Protein AF-A0A7X2MSR9-F1 (afdb_monomer)

pLDDT: mean 92.44, std 5.85, range [48.25, 98.31]

Organism: Enterobacter agglomerans (NCBI:txid549)

Structure (mmCIF, N/CA/C/O backbone):
data_AF-A0A7X2MSR9-F1
#
_entry.id   AF-A0A7X2MSR9-F1
#
loop_
_atom_site.group_PDB
_atom_site.id
_atom_site.type_symbol
_atom_site.label_atom_id
_atom_site.label_alt_id
_atom_site.label_comp_id
_atom_site.label_asym_id
_atom_site.label_entity_id
_atom_site.label_seq_id
_atom_site.pdbx_PDB_ins_code
_atom_site.Cartn_x
_atom_site.Cartn_y
_atom_site.Cartn_z
_atom_site.occupancy
_atom_site.B_iso_or_equiv
_atom_site.auth_seq_id
_atom_site.auth_comp_id
_atom_site.auth_asym_id
_atom_site.auth_atom_id
_atom_site.pdbx_PDB_model_num
ATOM 1 N N . ASP A 1 1 ? 44.010 -5.739 -45.382 1.00 76.94 1 ASP A N 1
ATOM 2 C CA . ASP A 1 1 ? 43.725 -6.923 -44.540 1.00 76.94 1 ASP A CA 1
ATOM 3 C C . ASP A 1 1 ? 43.043 -6.592 -43.218 1.00 76.94 1 ASP A C 1
ATOM 5 O O . ASP A 1 1 ? 41.931 -7.060 -43.035 1.00 76.94 1 ASP A O 1
ATOM 9 N N . TYR A 1 2 ? 43.615 -5.763 -42.331 1.00 89.12 2 TYR A N 1
ATOM 10 C CA . TYR A 1 2 ? 42.994 -5.470 -41.020 1.00 89.12 2 TYR A CA 1
ATOM 11 C C . TYR A 1 2 ? 41.567 -4.896 -41.109 1.00 89.12 2 TYR A C 1
ATOM 13 O O . TYR A 1 2 ? 40.665 -5.429 -40.468 1.00 89.12 2 TYR A O 1
ATOM 21 N N . TYR A 1 3 ? 41.358 -3.867 -41.939 1.00 87.88 3 TYR A N 1
ATOM 22 C CA . TYR A 1 3 ? 40.054 -3.208 -42.101 1.00 87.88 3 TYR A CA 1
ATOM 23 C C . TYR A 1 3 ? 38.955 -4.195 -42.527 1.00 87.88 3 TYR A C 1
ATOM 25 O O . TYR A 1 3 ? 37.912 -4.281 -41.894 1.00 87.88 3 TYR A O 1
ATOM 33 N N . MET A 1 4 ? 39.244 -5.043 -43.522 1.00 88.75 4 MET A N 1
ATOM 34 C CA . MET A 1 4 ? 38.318 -6.065 -44.030 1.00 88.75 4 MET A CA 1
ATOM 35 C C . MET A 1 4 ? 37.911 -7.102 -42.966 1.00 88.75 4 MET A C 1
ATOM 37 O O . MET A 1 4 ? 36.848 -7.709 -43.068 1.00 88.75 4 MET A O 1
ATOM 41 N N . ALA A 1 5 ? 38.772 -7.335 -41.974 1.00 91.44 5 ALA A N 1
ATOM 42 C CA . ALA A 1 5 ? 38.539 -8.315 -40.922 1.00 91.44 5 ALA A CA 1
ATOM 43 C C . ALA A 1 5 ? 37.828 -7.734 -39.689 1.00 91.44 5 ALA A C 1
ATOM 45 O O . ALA A 1 5 ? 37.149 -8.487 -38.998 1.00 91.44 5 ALA A O 1
ATOM 46 N N . ASN A 1 6 ? 37.988 -6.436 -39.402 1.00 93.31 6 ASN A N 1
ATOM 47 C CA . ASN A 1 6 ? 37.583 -5.860 -38.111 1.00 93.31 6 ASN A CA 1
ATOM 48 C C . ASN A 1 6 ? 36.699 -4.612 -38.211 1.00 93.31 6 ASN A C 1
ATOM 50 O O . ASN A 1 6 ? 35.904 -4.376 -37.307 1.00 93.31 6 ASN A O 1
ATOM 54 N N . ASP A 1 7 ? 36.823 -3.831 -39.283 1.00 92.12 7 ASP A N 1
ATOM 55 C CA . ASP A 1 7 ? 36.290 -2.463 -39.348 1.00 92.12 7 ASP A CA 1
ATOM 56 C C . ASP A 1 7 ? 35.248 -2.276 -40.465 1.00 92.12 7 ASP A C 1
ATOM 58 O O . ASP A 1 7 ? 34.828 -1.153 -40.740 1.00 92.12 7 ASP A O 1
ATOM 62 N N . ILE A 1 8 ? 34.821 -3.369 -41.105 1.00 93.69 8 ILE A N 1
ATOM 63 C CA . ILE A 1 8 ? 33.716 -3.350 -42.067 1.00 93.69 8 ILE A CA 1
ATOM 64 C C . ILE A 1 8 ? 32.414 -3.029 -41.334 1.00 93.69 8 ILE A C 1
ATOM 66 O O . ILE A 1 8 ? 31.984 -3.781 -40.457 1.00 93.69 8 ILE A O 1
ATOM 70 N N . SER A 1 9 ? 31.761 -1.937 -41.724 1.00 92.06 9 SER A N 1
ATOM 71 C CA . SER A 1 9 ? 30.517 -1.471 -41.100 1.00 92.06 9 SER A CA 1
ATOM 72 C C . SER A 1 9 ? 29.255 -2.103 -41.688 1.00 92.06 9 SER A C 1
ATOM 74 O O . SER A 1 9 ? 28.214 -2.127 -41.030 1.00 92.06 9 SER A O 1
ATOM 76 N N . SER A 1 10 ? 29.320 -2.601 -42.926 1.00 94.38 10 SER A N 1
ATOM 77 C CA . SER A 1 10 ? 28.185 -3.193 -43.644 1.00 94.38 10 SER A CA 1
ATOM 78 C C . SER A 1 10 ? 28.629 -4.051 -44.835 1.00 94.38 10 SER A C 1
ATOM 80 O O . SER A 1 10 ? 29.778 -3.992 -45.275 1.00 94.38 10 SER A O 1
ATOM 82 N N . ASP A 1 11 ? 27.704 -4.824 -45.410 1.00 95.06 11 ASP A N 1
ATOM 83 C CA . ASP A 1 11 ? 27.962 -5.565 -46.653 1.00 95.06 11 ASP A CA 1
ATOM 84 C C . ASP A 1 11 ? 28.271 -4.631 -47.839 1.00 95.06 11 ASP A C 1
ATOM 86 O O . ASP A 1 11 ? 29.075 -4.981 -48.707 1.00 95.06 11 ASP A O 1
ATOM 90 N N . GLU A 1 12 ? 27.683 -3.428 -47.864 1.00 94.19 12 GLU A N 1
ATOM 91 C CA . GLU A 1 12 ? 27.979 -2.406 -48.876 1.00 94.19 12 GLU A CA 1
ATOM 92 C C . GLU A 1 12 ? 29.403 -1.857 -48.700 1.00 94.19 12 GLU A C 1
ATOM 94 O O . GLU A 1 12 ? 30.171 -1.838 -49.659 1.00 94.19 12 GLU A O 1
ATOM 99 N N . ASP A 1 13 ? 29.812 -1.534 -47.471 1.00 95.56 13 ASP A N 1
ATOM 100 C CA . ASP A 1 13 ? 31.181 -1.111 -47.139 1.00 95.56 13 ASP A CA 1
ATOM 101 C C . ASP A 1 13 ? 32.225 -2.179 -47.520 1.00 95.56 13 ASP A C 1
ATOM 103 O O . ASP A 1 13 ? 33.278 -1.886 -48.097 1.00 95.56 13 ASP A O 1
ATOM 107 N N . LYS A 1 14 ? 31.897 -3.458 -47.304 1.00 94.69 14 LYS A N 1
ATOM 108 C CA . LYS A 1 14 ? 32.716 -4.589 -47.755 1.00 94.69 14 LYS A CA 1
ATOM 109 C C . LYS A 1 14 ? 32.875 -4.617 -49.272 1.00 94.69 14 LYS A C 1
ATOM 111 O O . LYS A 1 14 ? 33.992 -4.777 -49.767 1.00 94.69 14 LYS A O 1
ATOM 116 N N . ALA A 1 15 ? 31.774 -4.476 -50.011 1.00 94.56 15 ALA A N 1
ATOM 117 C CA . ALA A 1 15 ? 31.793 -4.464 -51.470 1.00 94.56 15 ALA A CA 1
ATOM 118 C C . ALA A 1 15 ? 32.622 -3.287 -52.008 1.00 94.56 15 ALA A C 1
ATOM 120 O O . ALA A 1 15 ? 33.472 -3.485 -52.878 1.00 94.56 15 ALA A O 1
ATOM 121 N N . MET A 1 16 ? 32.449 -2.100 -51.420 1.00 93.81 16 MET A N 1
ATOM 122 C CA . MET A 1 16 ? 33.222 -0.902 -51.750 1.00 93.81 16 MET A CA 1
ATOM 123 C C . MET A 1 16 ? 34.712 -1.075 -51.454 1.00 93.81 16 MET A C 1
ATOM 125 O O . MET A 1 16 ? 35.543 -0.718 -52.283 1.00 93.81 16 MET A O 1
ATOM 129 N N . THR A 1 17 ? 35.070 -1.714 -50.339 1.00 93.56 17 THR A N 1
ATOM 130 C CA . THR A 1 17 ? 36.473 -2.014 -50.007 1.00 93.56 17 THR A CA 1
ATOM 131 C C . THR A 1 17 ? 37.107 -2.967 -51.025 1.00 93.56 17 THR A C 1
ATOM 133 O O . THR A 1 17 ? 38.261 -2.793 -51.422 1.00 93.56 17 THR A O 1
ATOM 136 N N . VAL A 1 18 ? 36.363 -3.982 -51.478 1.00 93.75 18 VAL A N 1
ATOM 137 C CA . VAL A 1 18 ? 36.832 -4.898 -52.531 1.00 93.75 18 VAL A CA 1
ATOM 138 C C . VAL A 1 18 ? 37.025 -4.155 -53.856 1.00 93.75 18 VAL A C 1
ATOM 140 O O . VAL A 1 18 ? 38.008 -4.403 -54.557 1.00 93.75 18 VAL A O 1
ATOM 143 N N . GLU A 1 19 ? 36.120 -3.242 -54.211 1.00 91.44 19 GLU A N 1
ATOM 144 C CA . GLU A 1 19 ? 36.253 -2.410 -55.411 1.00 91.44 19 GLU A CA 1
ATOM 145 C C . GLU A 1 19 ? 37.420 -1.417 -55.302 1.00 91.44 19 GLU A C 1
ATOM 147 O O . GLU A 1 19 ? 38.201 -1.286 -56.245 1.00 91.44 19 GLU A O 1
ATOM 152 N N . ALA A 1 20 ? 37.639 -0.827 -54.127 1.00 90.81 20 ALA A N 1
ATOM 153 C CA . ALA A 1 20 ? 38.779 0.037 -53.849 1.00 90.81 20 ALA A CA 1
ATOM 154 C C . ALA A 1 20 ? 40.117 -0.692 -54.054 1.00 90.81 20 ALA A C 1
ATOM 156 O O . ALA A 1 20 ? 41.033 -0.126 -54.650 1.00 90.81 20 ALA A O 1
ATOM 157 N N . TYR A 1 21 ? 40.228 -1.966 -53.650 1.00 90.94 21 TYR A N 1
ATOM 158 C CA . TYR A 1 21 ? 41.423 -2.768 -53.937 1.00 90.94 21 TYR A CA 1
ATOM 159 C C . TYR A 1 21 ? 41.657 -2.974 -55.438 1.00 90.94 21 TYR A C 1
ATOM 161 O O . TYR A 1 21 ? 42.803 -2.904 -55.883 1.00 90.94 21 TYR A O 1
ATOM 169 N N . LYS A 1 22 ? 40.597 -3.169 -56.234 1.00 90.19 22 LYS A N 1
ATOM 170 C CA . LYS A 1 22 ? 40.712 -3.278 -57.700 1.00 90.19 22 LYS A CA 1
ATOM 171 C C . LYS A 1 22 ? 41.148 -1.956 -58.332 1.00 90.19 22 LYS A C 1
ATOM 173 O O . LYS A 1 22 ? 42.025 -1.952 -59.192 1.00 90.19 22 LYS A O 1
ATOM 178 N N . ASN A 1 23 ? 40.567 -0.840 -57.892 1.00 88.19 23 ASN A N 1
ATOM 179 C CA . ASN A 1 23 ? 40.934 0.491 -58.375 1.00 88.19 23 ASN A CA 1
ATOM 180 C C . ASN A 1 23 ? 42.397 0.825 -58.030 1.00 88.19 23 ASN A C 1
ATOM 182 O O . ASN A 1 23 ? 43.127 1.347 -58.872 1.00 88.19 23 ASN A O 1
ATOM 186 N N . LEU A 1 24 ? 42.848 0.476 -56.819 1.00 90.25 24 LEU A N 1
ATOM 187 C CA . LEU A 1 24 ? 44.231 0.671 -56.383 1.00 90.25 24 LEU A CA 1
ATOM 188 C C . LEU A 1 24 ? 45.218 -0.143 -57.229 1.00 90.25 24 LEU A C 1
ATOM 190 O O . LEU A 1 24 ? 46.271 0.376 -57.602 1.00 90.25 24 LEU A O 1
ATOM 194 N N . ASP A 1 25 ? 44.881 -1.395 -57.549 1.00 90.62 25 ASP A N 1
ATOM 195 C CA . ASP A 1 25 ? 45.700 -2.236 -58.425 1.00 90.62 25 ASP A CA 1
ATOM 196 C C . ASP A 1 25 ? 45.783 -1.644 -59.840 1.00 90.62 25 ASP A C 1
ATOM 198 O O . ASP A 1 25 ? 46.879 -1.474 -60.369 1.00 90.62 25 ASP A O 1
ATOM 202 N N . ALA A 1 26 ? 44.659 -1.180 -60.400 1.00 87.50 26 ALA A N 1
ATOM 203 C CA . ALA A 1 26 ? 44.629 -0.512 -61.702 1.00 87.50 26 ALA A CA 1
ATOM 204 C C . ALA A 1 26 ? 45.520 0.746 -61.748 1.00 87.50 26 ALA A C 1
ATOM 206 O O . ALA A 1 26 ? 46.288 0.934 -62.696 1.00 87.50 26 ALA A O 1
ATOM 207 N N . VAL A 1 27 ? 45.480 1.585 -60.704 1.00 89.31 27 VAL A N 1
ATOM 208 C CA . VAL A 1 27 ? 46.382 2.743 -60.576 1.00 89.31 27 VAL A CA 1
ATOM 209 C C . VAL A 1 27 ? 47.834 2.277 -60.473 1.00 89.31 27 VAL A C 1
ATOM 211 O O . VAL A 1 27 ? 48.690 2.781 -61.199 1.00 89.31 27 VAL A O 1
ATOM 214 N N . ARG A 1 28 ? 48.126 1.293 -59.614 1.00 90.19 28 ARG A N 1
ATOM 215 C CA . ARG A 1 28 ? 49.480 0.761 -59.404 1.00 90.19 28 ARG A CA 1
ATOM 216 C C . ARG A 1 28 ? 50.084 0.187 -60.686 1.00 90.19 28 ARG A C 1
ATOM 218 O O . ARG A 1 28 ? 51.274 0.385 -60.920 1.00 90.19 28 ARG A O 1
ATOM 225 N N . SER A 1 29 ? 49.291 -0.497 -61.505 1.00 88.81 29 SER A N 1
ATOM 226 C CA . SER A 1 29 ? 49.733 -1.079 -62.775 1.00 88.81 29 SER A CA 1
ATOM 227 C C . SER A 1 29 ? 49.953 -0.028 -63.865 1.00 88.81 29 SER A C 1
ATOM 229 O O . SER A 1 29 ? 50.894 -0.157 -64.646 1.00 88.81 29 SER A O 1
ATOM 231 N N . ALA A 1 30 ? 49.130 1.025 -63.919 1.00 86.69 30 ALA A N 1
ATOM 232 C CA . ALA A 1 30 ? 49.217 2.061 -64.955 1.00 86.69 30 ALA A CA 1
ATOM 233 C C . ALA A 1 30 ? 50.241 3.172 -64.638 1.00 86.69 30 ALA A C 1
ATOM 235 O O . ALA A 1 30 ? 50.780 3.813 -65.546 1.00 86.69 30 ALA A O 1
ATOM 236 N N . LEU A 1 31 ? 50.542 3.395 -63.355 1.00 89.25 31 LEU A N 1
ATOM 237 C CA . LEU A 1 31 ? 51.398 4.488 -62.893 1.00 89.25 31 LEU A CA 1
ATOM 238 C C . LEU A 1 31 ? 52.845 4.436 -63.433 1.00 89.25 31 LEU A C 1
ATOM 240 O O . LEU A 1 31 ? 53.336 5.486 -63.849 1.00 89.25 31 LEU A O 1
ATOM 244 N N . PRO A 1 32 ? 53.549 3.284 -63.499 1.00 92.69 32 PRO A N 1
ATOM 245 C CA . PRO A 1 32 ? 54.915 3.236 -64.024 1.00 92.69 32 PRO A CA 1
ATOM 246 C C . PRO A 1 32 ? 55.022 3.677 -65.489 1.00 92.69 32 PRO A C 1
ATOM 248 O O . PRO A 1 32 ? 55.935 4.428 -65.831 1.00 92.69 32 PRO A O 1
ATOM 251 N N . ALA A 1 33 ? 54.077 3.253 -66.337 1.00 88.62 33 ALA A N 1
ATOM 252 C CA . ALA A 1 33 ? 54.041 3.623 -67.753 1.00 88.62 33 ALA A CA 1
ATOM 253 C C . ALA A 1 33 ? 53.785 5.126 -67.931 1.00 88.62 33 ALA A C 1
ATOM 255 O O . ALA A 1 33 ? 54.478 5.789 -68.702 1.00 88.62 33 ALA A O 1
ATOM 256 N N . PHE A 1 34 ? 52.854 5.679 -67.148 1.00 91.12 34 PHE A N 1
ATOM 257 C CA . PHE A 1 34 ? 52.603 7.116 -67.117 1.00 91.12 34 PHE A CA 1
ATOM 258 C C . PHE A 1 34 ? 53.839 7.915 -66.673 1.00 91.12 34 PHE A C 1
ATOM 260 O O . PHE A 1 34 ? 54.224 8.873 -67.341 1.00 91.12 34 PHE A O 1
ATOM 267 N N . LEU A 1 35 ? 54.501 7.510 -65.583 1.00 92.19 35 LEU A N 1
ATOM 268 C CA . LEU A 1 35 ? 55.695 8.194 -65.074 1.00 92.19 35 LEU A CA 1
ATOM 269 C C . LEU A 1 35 ? 56.868 8.129 -66.061 1.00 92.19 35 LEU A C 1
ATOM 271 O O . LEU A 1 35 ? 57.605 9.106 -66.190 1.00 92.19 35 LEU A O 1
ATOM 275 N N . ALA A 1 36 ? 57.047 7.004 -66.757 1.00 92.81 36 ALA A N 1
ATOM 276 C CA . ALA A 1 36 ? 58.075 6.858 -67.783 1.00 92.81 36 ALA A CA 1
ATOM 277 C C . ALA A 1 36 ? 57.825 7.801 -68.972 1.00 92.81 36 ALA A C 1
ATOM 279 O O . ALA A 1 36 ? 58.725 8.552 -69.346 1.00 92.81 36 ALA A O 1
ATOM 280 N N . ALA A 1 37 ? 56.597 7.825 -69.502 1.00 91.12 37 ALA A N 1
ATOM 281 C CA . ALA A 1 37 ? 56.215 8.720 -70.595 1.00 91.12 37 ALA A CA 1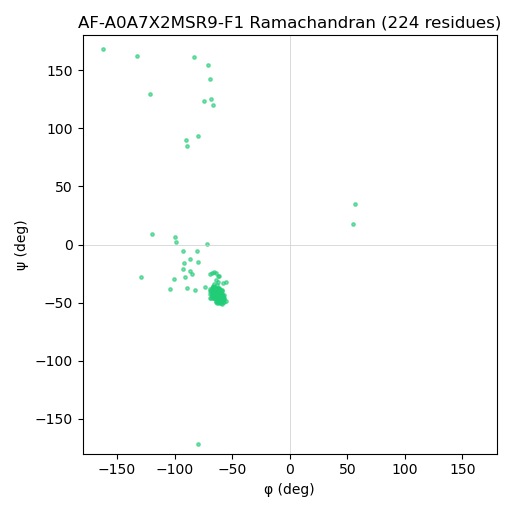
ATOM 282 C C . ALA A 1 37 ? 56.295 10.203 -70.183 1.00 91.12 37 ALA A C 1
ATOM 284 O O . ALA A 1 37 ? 56.769 11.042 -70.944 1.00 91.12 37 ALA A O 1
ATOM 285 N N . SER A 1 38 ? 55.926 10.523 -68.937 1.00 91.94 38 SER A N 1
ATOM 286 C CA . SER A 1 38 ? 56.011 11.881 -68.386 1.00 91.94 38 SER A CA 1
ATOM 287 C C . SER A 1 38 ? 57.457 12.371 -68.281 1.00 91.94 38 SER A C 1
ATOM 289 O O . SER A 1 38 ? 57.777 13.478 -68.719 1.00 91.94 38 SER A O 1
ATOM 291 N N . ARG A 1 39 ? 58.367 11.526 -67.776 1.00 94.38 39 ARG A N 1
ATOM 292 C CA . ARG A 1 39 ? 59.804 11.841 -67.711 1.00 94.38 39 ARG A CA 1
ATOM 293 C C . ARG A 1 39 ? 60.438 12.003 -69.091 1.00 94.38 39 ARG A C 1
ATOM 295 O O . ARG A 1 39 ? 61.374 12.782 -69.218 1.00 94.38 39 ARG A O 1
ATOM 302 N N . ALA A 1 40 ? 59.930 11.289 -70.094 1.00 94.25 40 ALA A N 1
ATOM 303 C CA . ALA A 1 40 ? 60.362 11.405 -71.486 1.00 94.25 40 ALA A CA 1
ATOM 304 C C . ALA A 1 40 ? 59.737 12.601 -72.233 1.00 94.25 40 ALA A C 1
ATOM 306 O O . ALA A 1 40 ? 60.117 12.850 -73.373 1.00 94.25 40 ALA A O 1
ATOM 307 N N . HIS A 1 41 ? 58.805 13.330 -71.603 1.00 91.31 41 HIS A N 1
ATOM 308 C CA . HIS A 1 41 ? 58.028 14.420 -72.214 1.00 91.31 41 HIS A CA 1
ATOM 309 C C . HIS A 1 41 ? 57.250 13.964 -73.464 1.00 91.31 41 HIS A C 1
ATOM 311 O O . HIS A 1 41 ? 57.105 14.707 -74.433 1.00 91.31 41 HIS A O 1
ATOM 317 N N . ASP A 1 42 ? 56.760 12.719 -73.445 1.00 92.56 42 ASP A N 1
ATOM 318 C CA . ASP A 1 42 ? 55.978 12.136 -74.536 1.00 92.56 42 ASP A CA 1
ATOM 319 C C . ASP A 1 42 ? 54.480 12.410 -74.341 1.00 92.56 42 ASP A C 1
ATOM 321 O O . ASP A 1 42 ? 53.725 11.600 -73.791 1.00 92.56 42 ASP A O 1
ATOM 325 N N . ASP A 1 43 ? 54.048 13.587 -74.792 1.00 88.06 43 ASP A N 1
ATOM 326 C CA . ASP A 1 43 ? 52.664 14.052 -74.663 1.00 88.06 43 ASP A CA 1
ATOM 327 C C . ASP A 1 43 ? 51.654 13.196 -75.441 1.00 88.06 43 ASP A C 1
ATOM 329 O O . ASP A 1 43 ? 50.484 13.109 -75.057 1.00 88.06 43 ASP A O 1
ATOM 333 N N . ALA A 1 44 ? 52.102 12.498 -76.491 1.00 87.88 44 ALA A N 1
ATOM 334 C CA . ALA A 1 44 ? 51.253 11.595 -77.262 1.00 87.88 44 ALA A CA 1
ATOM 335 C C . ALA A 1 44 ? 50.831 10.362 -76.446 1.00 87.88 44 ALA A C 1
ATOM 337 O O . ALA A 1 44 ? 49.784 9.775 -76.721 1.00 87.88 44 ALA A O 1
ATOM 338 N N . VAL A 1 45 ? 51.611 9.990 -75.425 1.00 86.06 45 VAL A N 1
ATOM 339 C CA . VAL A 1 45 ? 51.346 8.844 -74.541 1.00 86.06 45 VAL A CA 1
ATOM 340 C C . VAL A 1 45 ? 50.822 9.286 -73.171 1.00 86.06 45 VAL A C 1
ATOM 342 O O . VAL A 1 45 ? 49.921 8.649 -72.621 1.00 86.06 45 VAL A O 1
ATOM 345 N N . THR A 1 46 ? 51.325 10.388 -72.607 1.00 87.69 46 THR A N 1
ATOM 346 C CA . THR A 1 46 ? 50.906 10.860 -71.273 1.00 87.69 46 THR A CA 1
ATOM 347 C C . THR A 1 46 ? 49.472 11.383 -71.257 1.00 87.69 46 THR A C 1
ATOM 349 O O . THR A 1 46 ? 48.731 11.097 -70.311 1.00 87.69 46 THR A O 1
ATOM 352 N N . LEU A 1 47 ? 49.052 12.112 -72.298 1.00 86.75 47 LEU A N 1
ATOM 353 C CA . LEU A 1 47 ? 47.739 12.749 -72.341 1.00 86.75 47 LEU A CA 1
ATOM 354 C C . LEU A 1 47 ? 46.600 11.714 -72.427 1.00 86.75 47 LEU A C 1
ATOM 356 O O . LEU A 1 47 ? 45.675 11.799 -71.611 1.00 86.75 47 LEU A O 1
ATOM 360 N N . PRO A 1 48 ? 46.674 10.668 -73.279 1.00 89.19 48 PRO A N 1
ATOM 361 C CA . PRO A 1 48 ? 45.7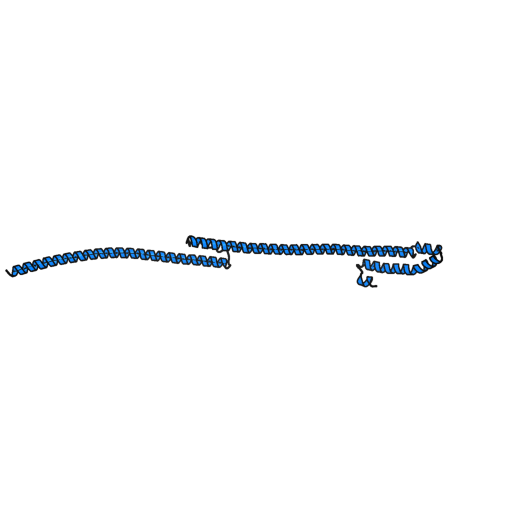06 9.574 -73.243 1.00 89.19 48 PRO A CA 1
ATOM 362 C C . PRO A 1 48 ? 45.710 8.813 -71.915 1.00 89.19 48 PRO A C 1
ATOM 364 O O . PRO A 1 48 ? 44.641 8.461 -71.422 1.00 89.19 48 PRO A O 1
ATOM 367 N N . LEU A 1 49 ? 46.867 8.595 -71.281 1.00 87.94 49 LEU A N 1
ATOM 368 C CA . LEU A 1 49 ? 46.925 7.933 -69.970 1.00 87.94 49 LEU A CA 1
ATOM 369 C C . LEU A 1 49 ? 46.262 8.758 -68.849 1.00 87.94 49 LEU A C 1
ATOM 371 O O . LEU A 1 49 ? 45.816 8.183 -67.859 1.00 87.94 49 LEU A O 1
ATOM 375 N N . LEU A 1 50 ? 46.138 10.079 -68.985 1.00 87.25 50 LEU A N 1
ATOM 376 C CA . LEU A 1 50 ? 45.409 10.926 -68.028 1.00 87.25 50 LEU A CA 1
ATOM 377 C C . LEU A 1 50 ? 43.915 11.076 -68.350 1.00 87.25 50 LEU A C 1
ATOM 379 O O . LEU A 1 50 ? 43.083 11.156 -67.436 1.00 87.25 50 LEU A O 1
ATOM 383 N N . GLN A 1 51 ? 43.579 11.164 -69.637 1.00 87.06 51 GLN A N 1
ATOM 384 C CA . GLN A 1 51 ? 42.244 11.559 -70.095 1.00 87.06 51 GLN A CA 1
ATOM 385 C C . GLN A 1 51 ? 41.361 10.384 -70.519 1.00 87.06 51 GLN A C 1
ATOM 387 O O . GLN A 1 51 ? 40.145 10.479 -70.381 1.00 87.06 51 GLN A O 1
ATOM 392 N N . SER A 1 52 ? 41.941 9.287 -71.012 1.00 85.69 52 SER A N 1
ATOM 393 C CA . SER A 1 52 ? 41.161 8.131 -71.465 1.00 85.69 52 SER A CA 1
ATOM 394 C C . SER A 1 52 ? 40.515 7.379 -70.301 1.00 85.69 52 SER A C 1
ATOM 396 O O . SER A 1 52 ? 41.024 7.379 -69.179 1.00 85.69 52 SER A O 1
ATOM 398 N N . GLU A 1 53 ? 39.410 6.690 -70.591 1.00 81.12 53 GLU A N 1
ATOM 399 C CA . GLU A 1 53 ? 38.659 5.891 -69.611 1.00 81.12 53 GLU A CA 1
ATOM 400 C C . GLU A 1 53 ? 39.476 4.736 -69.017 1.00 81.12 53 GLU A C 1
ATOM 402 O O . GLU A 1 53 ? 39.252 4.348 -67.875 1.00 81.12 53 GLU A O 1
ATOM 407 N N . ASN A 1 54 ? 40.466 4.236 -69.761 1.00 80.19 54 ASN A N 1
ATOM 408 C CA . ASN A 1 54 ? 41.360 3.158 -69.328 1.00 80.19 54 ASN A CA 1
ATOM 409 C C . ASN A 1 54 ? 42.717 3.677 -68.818 1.00 80.19 54 ASN A C 1
ATOM 411 O O . ASN A 1 54 ? 43.637 2.896 -68.579 1.00 80.19 54 ASN A O 1
ATOM 415 N N . GLY A 1 55 ? 42.868 4.997 -68.696 1.00 84.38 55 GLY A N 1
ATOM 416 C CA . GLY A 1 55 ? 44.090 5.643 -68.244 1.00 84.38 55 GLY A CA 1
ATOM 417 C C . GLY A 1 55 ? 44.220 5.700 -66.719 1.00 84.38 55 GLY A C 1
ATOM 418 O O . GLY A 1 55 ? 43.236 5.628 -65.979 1.00 84.38 55 GLY A O 1
ATOM 419 N N . VAL A 1 56 ? 45.448 5.922 -66.237 1.00 88.19 56 VAL A N 1
ATOM 420 C CA . VAL A 1 56 ? 45.746 6.130 -64.809 1.00 88.19 56 VAL A CA 1
ATOM 421 C C . VAL A 1 56 ? 44.929 7.280 -64.205 1.00 88.19 56 VAL A C 1
ATOM 423 O O . VAL A 1 56 ? 44.535 7.208 -63.044 1.00 88.19 56 VAL A O 1
ATOM 426 N N . GLY A 1 57 ? 44.613 8.319 -64.989 1.00 87.56 57 GLY A N 1
ATOM 427 C CA . GLY A 1 57 ? 43.810 9.449 -64.517 1.00 87.56 57 GLY A CA 1
ATOM 428 C C . GLY A 1 57 ? 42.344 9.092 -64.250 1.00 87.56 57 GLY A C 1
ATOM 429 O O . GLY A 1 57 ? 41.772 9.568 -63.270 1.00 87.56 57 GLY A O 1
ATOM 430 N N . ALA A 1 58 ? 41.734 8.236 -65.076 1.00 88.25 58 ALA A N 1
ATOM 431 C CA . ALA A 1 58 ? 40.373 7.750 -64.842 1.00 88.25 58 ALA A CA 1
ATOM 432 C C . ALA A 1 58 ? 40.314 6.810 -63.631 1.00 88.25 58 ALA A C 1
ATOM 434 O O . ALA A 1 58 ? 39.439 6.972 -62.780 1.00 88.25 58 ALA A O 1
ATOM 435 N N . ALA A 1 59 ? 41.290 5.905 -63.500 1.00 88.12 59 ALA A N 1
ATOM 436 C CA . ALA A 1 59 ? 41.410 5.025 -62.339 1.00 88.12 59 ALA A CA 1
ATOM 437 C C . ALA A 1 59 ? 41.590 5.815 -61.027 1.00 88.12 59 ALA A C 1
ATOM 439 O O . ALA A 1 59 ? 40.940 5.504 -60.032 1.00 88.12 59 ALA A O 1
ATOM 440 N N . ALA A 1 60 ? 42.402 6.881 -61.037 1.00 89.00 60 ALA A N 1
ATOM 441 C CA . ALA A 1 60 ? 42.601 7.749 -59.876 1.00 89.00 60 ALA A CA 1
ATOM 442 C C . ALA A 1 60 ? 41.325 8.515 -59.478 1.00 89.00 60 ALA A C 1
ATOM 444 O O . ALA A 1 60 ? 40.963 8.511 -58.304 1.00 89.00 60 ALA A O 1
ATOM 445 N N . ARG A 1 61 ? 40.604 9.112 -60.442 1.00 90.62 61 ARG A N 1
ATOM 446 C CA . ARG A 1 61 ? 39.326 9.806 -60.173 1.00 90.62 61 ARG A CA 1
ATOM 447 C C . ARG A 1 61 ? 38.251 8.856 -59.653 1.00 90.62 61 ARG A C 1
ATOM 449 O O . ARG A 1 61 ? 37.510 9.214 -58.743 1.00 90.62 61 ARG A O 1
ATOM 456 N N . LYS A 1 62 ? 38.168 7.646 -60.219 1.00 90.31 62 LYS A N 1
ATOM 457 C CA . LYS A 1 62 ? 37.241 6.616 -59.741 1.00 90.31 62 LYS A CA 1
ATOM 458 C C . LYS A 1 62 ? 37.580 6.199 -58.309 1.00 90.31 62 LYS A C 1
ATOM 460 O O . LYS A 1 62 ? 36.692 6.159 -57.468 1.00 90.31 62 LYS A O 1
ATOM 465 N N . MET A 1 63 ? 38.860 5.959 -58.017 1.00 90.06 63 MET A N 1
ATOM 466 C CA . MET A 1 63 ? 39.321 5.632 -56.667 1.00 90.06 63 MET A CA 1
ATOM 467 C C . MET A 1 63 ? 38.962 6.731 -55.658 1.00 90.06 63 MET A C 1
ATOM 469 O O . MET A 1 63 ? 38.465 6.413 -54.585 1.00 90.06 63 MET A O 1
ATOM 473 N N . GLU A 1 64 ? 39.181 8.004 -56.000 1.00 91.00 64 GLU A N 1
ATOM 474 C CA . GLU A 1 64 ? 38.809 9.144 -55.152 1.00 91.00 64 GLU A CA 1
ATOM 475 C C . GLU A 1 64 ? 37.298 9.174 -54.880 1.00 91.00 64 GLU A C 1
ATOM 477 O O . GLU A 1 64 ? 36.886 9.212 -53.721 1.00 91.00 64 GLU A O 1
ATOM 482 N N . ALA A 1 65 ? 36.477 9.076 -55.929 1.00 93.50 65 ALA A N 1
ATOM 483 C CA . ALA A 1 65 ? 35.021 9.090 -55.807 1.00 93.50 65 ALA A CA 1
ATOM 484 C C . ALA A 1 65 ? 34.489 7.924 -54.955 1.00 93.50 65 ALA A C 1
ATOM 486 O O . ALA A 1 65 ? 33.656 8.138 -54.069 1.00 93.50 65 ALA A O 1
ATOM 487 N N . ASP A 1 66 ? 34.991 6.708 -55.186 1.00 93.38 66 ASP A N 1
ATOM 488 C CA . ASP A 1 66 ? 34.585 5.514 -54.440 1.00 93.38 66 ASP A CA 1
ATOM 489 C C . ASP A 1 66 ? 35.011 5.614 -52.967 1.00 93.38 66 ASP A C 1
ATOM 491 O O . ASP A 1 66 ? 34.227 5.286 -52.077 1.00 93.38 66 ASP A O 1
ATOM 495 N N . PHE A 1 67 ? 36.206 6.145 -52.684 1.00 91.88 67 PHE A N 1
ATOM 496 C CA . PHE A 1 67 ? 36.692 6.329 -51.314 1.00 91.88 67 PHE A CA 1
ATOM 497 C C . PHE A 1 67 ? 35.885 7.393 -50.556 1.00 91.88 67 PHE A C 1
ATOM 499 O O . PHE A 1 67 ? 35.490 7.171 -49.412 1.00 91.88 67 PHE A O 1
ATOM 506 N N . THR A 1 68 ? 35.571 8.529 -51.191 1.00 95.31 68 THR A N 1
ATOM 507 C CA . THR A 1 68 ? 34.693 9.553 -50.603 1.00 95.31 68 THR A CA 1
ATOM 508 C C . THR A 1 68 ? 33.305 8.991 -50.317 1.00 95.31 68 THR A C 1
ATOM 510 O O . THR A 1 68 ? 32.763 9.214 -49.233 1.00 95.31 68 THR A O 1
ATOM 513 N N . ARG A 1 69 ? 32.741 8.219 -51.253 1.00 95.75 69 ARG A N 1
ATOM 514 C CA . ARG A 1 69 ? 31.449 7.557 -51.056 1.00 95.75 69 ARG A CA 1
ATOM 515 C C . ARG A 1 69 ? 31.502 6.561 -49.894 1.00 95.75 69 ARG A C 1
ATOM 517 O O . ARG A 1 69 ? 30.565 6.518 -49.104 1.00 95.75 69 ARG A O 1
ATOM 524 N N . GLN A 1 70 ? 32.591 5.806 -49.757 1.00 95.06 70 GLN A N 1
ATOM 525 C CA . GLN A 1 70 ? 32.753 4.826 -48.684 1.00 95.06 70 GLN A CA 1
ATOM 526 C C . GLN A 1 70 ? 32.860 5.505 -47.313 1.00 95.06 70 GLN A C 1
ATOM 528 O O . GLN A 1 70 ? 32.226 5.067 -46.353 1.00 95.06 70 GLN A O 1
ATOM 533 N N . ILE A 1 71 ? 33.613 6.606 -47.211 1.00 94.19 71 ILE A N 1
ATOM 534 C CA . ILE A 1 71 ? 33.674 7.414 -45.985 1.00 94.19 71 ILE A CA 1
ATOM 535 C C . ILE A 1 71 ? 32.283 7.940 -45.631 1.00 94.19 71 ILE A C 1
ATOM 537 O O . ILE A 1 71 ? 31.874 7.826 -44.477 1.00 94.19 71 ILE A O 1
ATOM 541 N N . GLN A 1 72 ? 31.548 8.481 -46.608 1.00 96.31 72 GLN A N 1
ATOM 542 C CA . GLN A 1 72 ? 30.212 9.019 -46.365 1.00 96.31 72 GLN A CA 1
ATOM 543 C C . GLN A 1 72 ? 29.246 7.935 -45.876 1.00 96.31 72 GLN A C 1
ATOM 545 O O . GLN A 1 72 ? 28.561 8.151 -44.884 1.00 96.31 72 GLN A O 1
ATOM 550 N N . LEU A 1 73 ? 29.265 6.748 -46.491 1.00 95.81 73 LEU A N 1
ATOM 551 C CA . LEU A 1 73 ? 28.477 5.597 -46.041 1.00 95.81 73 LEU A CA 1
ATOM 552 C C . LEU A 1 73 ? 28.763 5.260 -44.569 1.00 95.81 73 LEU A C 1
ATOM 554 O O . LEU A 1 73 ? 27.843 5.104 -43.770 1.00 95.81 73 LEU A O 1
ATOM 558 N N . ASN A 1 74 ? 30.040 5.177 -44.193 1.00 95.38 74 ASN A N 1
ATOM 559 C CA . ASN A 1 74 ? 30.440 4.871 -42.819 1.00 95.38 74 ASN A CA 1
ATOM 560 C C . ASN A 1 74 ? 30.037 5.980 -41.826 1.00 95.38 74 ASN A C 1
ATOM 562 O O . ASN A 1 74 ? 29.637 5.680 -40.698 1.00 95.38 74 ASN A O 1
ATOM 566 N N . ILE A 1 75 ? 30.110 7.254 -42.233 1.00 95.94 75 ILE A N 1
ATOM 567 C CA . ILE A 1 75 ? 29.621 8.391 -41.438 1.00 95.94 75 ILE A CA 1
ATOM 568 C C . ILE A 1 75 ? 28.108 8.280 -41.237 1.00 95.94 75 ILE A C 1
ATOM 570 O O . ILE A 1 75 ? 27.652 8.352 -40.096 1.00 95.94 75 ILE A O 1
ATOM 574 N N . ASP A 1 76 ? 27.349 8.041 -42.306 1.00 96.44 76 ASP A N 1
ATOM 575 C CA . ASP A 1 76 ? 25.889 7.948 -42.273 1.00 96.44 76 ASP A CA 1
ATOM 576 C C . ASP A 1 76 ? 25.428 6.795 -41.367 1.00 96.44 76 ASP A C 1
ATOM 578 O O . ASP A 1 76 ? 24.551 6.982 -40.520 1.00 96.44 76 ASP A O 1
ATOM 582 N N . ILE A 1 77 ? 26.069 5.623 -41.467 1.00 96.00 77 ILE A N 1
ATOM 583 C CA . ILE A 1 77 ? 25.829 4.484 -40.563 1.00 96.00 77 ILE A CA 1
ATOM 584 C C . ILE A 1 77 ? 26.110 4.891 -39.111 1.00 96.00 77 ILE A C 1
ATOM 586 O O . ILE A 1 77 ? 25.299 4.641 -38.215 1.00 96.00 77 ILE A O 1
ATOM 590 N N . GLY A 1 78 ? 27.243 5.551 -38.859 1.00 94.94 78 GLY A N 1
ATOM 591 C CA . GLY A 1 78 ? 27.615 6.017 -37.525 1.00 94.94 78 GLY A CA 1
ATOM 592 C C . GLY A 1 78 ? 26.615 7.018 -36.938 1.00 94.94 78 GLY A C 1
ATOM 593 O O . GLY A 1 78 ? 26.277 6.939 -35.752 1.00 94.94 78 GLY A O 1
ATOM 594 N N . GLU A 1 79 ? 26.112 7.951 -37.744 1.00 96.69 79 GLU A N 1
ATOM 595 C CA . GLU A 1 79 ? 25.094 8.918 -37.334 1.00 96.69 79 GLU A CA 1
ATOM 596 C C . GLU A 1 79 ? 23.743 8.256 -37.056 1.00 96.69 79 GLU A C 1
ATOM 598 O O . GLU A 1 79 ? 23.126 8.553 -36.027 1.00 96.69 79 GLU A O 1
ATOM 603 N N . GLN A 1 80 ? 23.318 7.312 -37.900 1.00 95.69 80 GLN A N 1
ATOM 604 C CA . GLN A 1 80 ? 22.093 6.537 -37.695 1.00 95.69 80 GLN A CA 1
ATOM 605 C C . GLN A 1 80 ? 22.150 5.732 -36.395 1.00 95.69 80 GLN A C 1
ATOM 607 O O . GLN A 1 80 ? 21.254 5.861 -35.558 1.00 95.69 80 GLN A O 1
ATOM 612 N N . LEU A 1 81 ? 23.237 4.991 -36.160 1.00 95.19 81 LEU A N 1
ATOM 613 C CA . LEU A 1 81 ? 23.434 4.231 -34.923 1.00 95.19 81 LEU A CA 1
ATOM 614 C C . LEU A 1 81 ? 23.463 5.142 -33.690 1.00 95.19 81 LEU A C 1
ATOM 616 O O . LEU A 1 81 ? 22.926 4.795 -32.638 1.00 95.19 81 LEU A O 1
ATOM 620 N N . ARG A 1 82 ? 24.066 6.334 -33.785 1.00 96.19 82 ARG A N 1
ATOM 621 C CA . ARG A 1 82 ? 24.040 7.325 -32.693 1.00 96.19 82 ARG A CA 1
ATOM 622 C C . ARG A 1 82 ? 22.631 7.846 -32.430 1.00 96.19 82 ARG A C 1
ATOM 624 O O . ARG A 1 82 ? 22.260 8.010 -31.266 1.00 96.19 82 ARG A O 1
ATOM 631 N N . ALA A 1 83 ? 21.862 8.132 -33.477 1.00 96.12 83 ALA A N 1
ATOM 632 C CA . ALA A 1 83 ? 20.488 8.604 -33.356 1.00 96.12 83 ALA A CA 1
ATOM 633 C C . ALA A 1 83 ? 19.582 7.530 -32.735 1.00 96.12 83 ALA A C 1
ATOM 635 O O . ALA A 1 83 ? 18.829 7.823 -31.802 1.00 96.12 83 ALA A O 1
ATOM 636 N N . GLU A 1 84 ? 19.711 6.282 -33.186 1.00 96.00 84 GLU A N 1
ATOM 637 C CA . GLU A 1 84 ? 18.990 5.138 -32.634 1.00 96.00 84 GLU A CA 1
ATOM 638 C C . GLU A 1 84 ? 19.361 4.903 -31.167 1.00 96.00 84 GLU A C 1
ATOM 640 O O . GLU A 1 84 ? 18.476 4.866 -30.313 1.00 96.00 84 GLU A O 1
ATOM 645 N N . ASN A 1 85 ? 20.656 4.873 -30.838 1.00 96.50 85 ASN A N 1
ATOM 646 C CA . ASN A 1 85 ? 21.119 4.732 -29.457 1.00 96.50 85 ASN A CA 1
ATOM 647 C C . ASN A 1 85 ? 20.569 5.832 -28.541 1.00 96.50 85 ASN A C 1
ATOM 649 O O . ASN A 1 85 ? 20.101 5.539 -27.442 1.00 96.50 85 ASN A O 1
ATOM 653 N N . LYS A 1 86 ? 20.564 7.099 -28.981 1.00 96.50 86 LYS A N 1
ATOM 654 C CA . LYS A 1 86 ? 19.968 8.203 -28.204 1.00 96.50 86 LYS A CA 1
ATOM 655 C C . LYS A 1 86 ? 18.473 7.999 -27.976 1.00 96.50 86 LYS A C 1
ATOM 657 O O . LYS A 1 86 ? 17.988 8.240 -26.868 1.00 96.50 86 LYS A O 1
ATOM 662 N N . ARG A 1 87 ? 17.745 7.551 -29.001 1.00 96.69 87 ARG A N 1
ATOM 663 C CA . ARG A 1 87 ? 16.313 7.253 -28.902 1.00 96.69 87 ARG A CA 1
ATOM 664 C C . ARG A 1 87 ? 16.058 6.110 -27.923 1.00 96.69 87 ARG A C 1
ATOM 666 O O . ARG A 1 87 ? 15.246 6.285 -27.018 1.00 96.69 87 ARG A O 1
ATOM 673 N N . VAL A 1 88 ? 16.761 4.987 -28.060 1.00 96.62 88 VAL A N 1
ATOM 674 C CA . VAL A 1 88 ? 16.617 3.824 -27.169 1.00 96.62 88 VAL A CA 1
ATOM 675 C C . VAL A 1 88 ? 16.983 4.194 -25.735 1.00 96.62 88 VAL A C 1
ATOM 677 O O . VAL A 1 88 ? 16.237 3.867 -24.813 1.00 96.62 88 VAL A O 1
ATOM 680 N N . TYR A 1 89 ? 18.072 4.938 -25.529 1.00 96.88 89 TYR A N 1
ATOM 681 C CA . TYR A 1 89 ? 18.486 5.401 -24.205 1.00 96.88 89 TYR A CA 1
ATOM 682 C C . TYR A 1 89 ? 17.421 6.292 -23.555 1.00 96.88 89 TYR A C 1
ATOM 684 O O . TYR A 1 89 ? 17.024 6.055 -22.415 1.00 96.88 89 TYR A O 1
ATOM 692 N N . SER A 1 90 ? 16.899 7.281 -24.288 1.00 95.75 90 SER A N 1
ATOM 693 C CA . SER A 1 90 ? 15.845 8.164 -23.781 1.00 95.75 90 SER A CA 1
ATOM 694 C C . SER A 1 90 ? 14.551 7.403 -23.480 1.00 95.75 90 SER A C 1
ATOM 696 O O . SER A 1 90 ? 13.962 7.602 -22.420 1.00 95.75 90 SER A O 1
ATOM 698 N N . GLN A 1 91 ? 14.132 6.492 -24.364 1.00 95.94 91 GLN A N 1
ATOM 699 C CA . GLN A 1 91 ? 12.952 5.652 -24.147 1.00 95.94 91 GLN A CA 1
ATOM 700 C C . GLN A 1 91 ? 13.116 4.745 -22.927 1.00 95.94 91 GLN A C 1
ATOM 702 O O . GLN A 1 91 ? 12.199 4.647 -22.116 1.00 95.94 91 GLN A O 1
ATOM 707 N N . THR A 1 92 ? 14.290 4.134 -22.763 1.00 97.06 92 THR A N 1
ATOM 708 C CA . THR A 1 92 ? 14.604 3.274 -21.616 1.00 97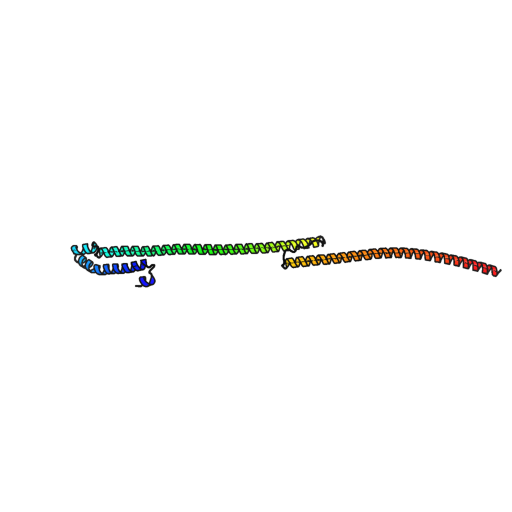.06 92 THR A CA 1
ATOM 709 C C . THR A 1 92 ? 14.567 4.071 -20.318 1.00 97.06 92 THR A C 1
ATOM 711 O O . THR A 1 92 ? 13.906 3.652 -19.370 1.00 97.06 92 THR A O 1
ATOM 714 N N . LEU A 1 93 ? 15.194 5.253 -20.282 1.00 97.06 93 LEU A N 1
ATOM 715 C CA . LEU A 1 93 ? 15.151 6.131 -19.112 1.00 97.06 93 LEU A CA 1
ATOM 716 C C . LEU A 1 93 ? 13.719 6.531 -18.751 1.00 97.06 93 LEU A C 1
ATOM 718 O O . LEU A 1 93 ? 13.311 6.349 -17.607 1.00 97.06 93 LEU A O 1
ATOM 7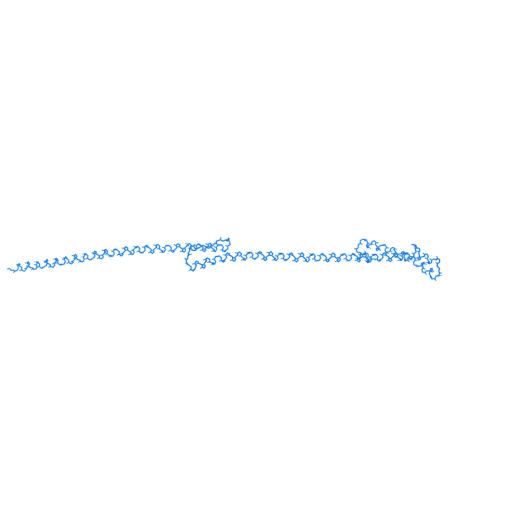22 N N . TRP A 1 94 ? 12.931 7.023 -19.712 1.00 96.44 94 TRP A N 1
ATOM 723 C CA . TRP A 1 94 ? 11.550 7.430 -19.444 1.00 96.44 94 TRP A CA 1
ATOM 724 C C . TRP A 1 94 ? 10.660 6.259 -19.026 1.00 96.44 94 TRP A C 1
ATOM 726 O O . TRP A 1 94 ? 9.845 6.418 -18.118 1.00 96.44 94 TRP A O 1
ATOM 736 N N . ALA A 1 95 ? 10.835 5.078 -19.624 1.00 97.06 95 ALA A N 1
ATOM 737 C CA . ALA A 1 95 ? 10.106 3.876 -19.235 1.00 97.06 95 ALA A CA 1
ATOM 738 C C . ALA A 1 95 ? 10.462 3.432 -17.807 1.00 97.06 95 ALA A C 1
ATOM 740 O O . ALA A 1 95 ? 9.565 3.159 -17.009 1.00 97.06 95 ALA A O 1
ATOM 741 N N . MET A 1 96 ? 11.750 3.416 -17.449 1.00 97.19 96 MET A N 1
ATOM 742 C CA . MET A 1 96 ? 12.201 3.053 -16.103 1.00 97.19 96 MET A CA 1
ATOM 743 C C . MET A 1 96 ? 11.759 4.073 -15.051 1.00 97.19 96 MET A C 1
ATOM 745 O O . MET A 1 96 ? 11.234 3.689 -14.003 1.00 97.19 96 MET A O 1
ATOM 749 N N . SER A 1 97 ? 11.933 5.370 -15.319 1.00 97.50 97 SER A N 1
ATOM 750 C CA . SER A 1 97 ? 11.502 6.441 -14.417 1.00 97.50 97 SER A CA 1
ATOM 751 C C . SER A 1 97 ? 9.984 6.458 -14.255 1.00 97.50 97 SER A C 1
ATOM 753 O O . SER A 1 97 ? 9.493 6.536 -13.130 1.00 97.50 97 SER A O 1
ATOM 755 N N . GLY A 1 98 ? 9.237 6.319 -15.354 1.00 97.94 98 GLY A N 1
ATOM 756 C CA . GLY A 1 98 ? 7.777 6.250 -15.340 1.00 97.94 98 GLY A CA 1
ATOM 757 C C . GLY A 1 98 ? 7.261 5.031 -14.576 1.00 97.94 98 GLY A C 1
ATOM 758 O O . GLY A 1 98 ? 6.401 5.175 -13.710 1.00 97.94 98 GLY A O 1
ATOM 759 N N . GLY A 1 99 ? 7.831 3.849 -14.827 1.00 97.81 99 GLY A N 1
ATOM 760 C CA . GLY A 1 99 ? 7.482 2.621 -14.110 1.00 97.81 99 GLY A CA 1
ATOM 761 C C . GLY A 1 99 ? 7.783 2.704 -12.612 1.00 97.81 99 GLY A C 1
ATOM 762 O O . GLY A 1 99 ? 6.943 2.337 -11.791 1.00 97.81 99 GLY A O 1
ATOM 763 N N . SER A 1 100 ? 8.940 3.261 -12.244 1.00 97.94 100 SER A N 1
ATOM 764 C CA . SER A 1 100 ? 9.321 3.463 -10.840 1.00 97.94 100 SER A CA 1
ATOM 765 C C . SER A 1 100 ? 8.383 4.444 -10.134 1.00 97.94 100 SER A C 1
ATOM 767 O O . SER A 1 100 ? 7.914 4.167 -9.032 1.00 97.94 100 SER A O 1
ATOM 769 N N . LEU A 1 101 ? 8.056 5.571 -10.777 1.00 98.06 101 LEU A N 1
ATOM 770 C CA . LEU A 1 101 ? 7.134 6.562 -10.224 1.00 98.06 101 LEU A CA 1
ATOM 771 C C . LEU A 1 101 ? 5.725 5.985 -10.050 1.00 98.06 101 LEU A C 1
ATOM 773 O O . LEU A 1 101 ? 5.103 6.182 -9.008 1.00 98.06 101 LEU A O 1
ATOM 777 N N . LEU A 1 102 ? 5.237 5.234 -11.039 1.00 98.19 102 LEU A N 1
ATOM 778 C CA . LEU A 1 102 ? 3.940 4.566 -10.972 1.00 98.19 102 LEU A CA 1
ATOM 779 C C . LEU A 1 102 ? 3.886 3.569 -9.807 1.00 98.19 102 LEU A C 1
ATOM 781 O O . LEU A 1 102 ? 2.921 3.575 -9.042 1.00 98.19 102 LEU A O 1
ATOM 785 N N . LEU A 1 103 ? 4.936 2.765 -9.619 1.00 98.25 103 LEU A N 1
ATOM 786 C CA . LEU A 1 103 ? 5.027 1.834 -8.496 1.00 98.25 103 LEU A CA 1
ATOM 787 C C . LEU A 1 103 ? 5.007 2.566 -7.146 1.00 98.25 103 LEU A C 1
ATOM 789 O O . LEU A 1 103 ? 4.264 2.171 -6.248 1.00 98.25 103 LEU A O 1
ATOM 793 N N . ILE A 1 104 ? 5.768 3.658 -7.013 1.00 98.31 104 ILE A N 1
ATOM 794 C CA . ILE A 1 104 ? 5.780 4.493 -5.803 1.00 98.31 104 ILE A CA 1
ATOM 795 C C . ILE A 1 104 ? 4.381 5.046 -5.514 1.00 98.31 104 ILE A C 1
ATOM 797 O O . ILE A 1 104 ? 3.922 4.972 -4.376 1.00 98.31 104 ILE A O 1
ATOM 801 N N . LEU A 1 105 ? 3.679 5.560 -6.526 1.00 98.31 105 LEU A N 1
ATOM 802 C CA . LEU A 1 105 ? 2.327 6.099 -6.366 1.00 98.31 105 LEU A CA 1
ATOM 803 C C . LEU A 1 105 ? 1.317 5.023 -5.953 1.00 98.31 105 LEU A C 1
ATOM 805 O O . LEU A 1 105 ? 0.479 5.277 -5.087 1.00 98.31 105 LEU A O 1
ATOM 809 N N . ILE A 1 106 ? 1.413 3.818 -6.519 1.00 98.25 106 ILE A N 1
ATOM 810 C CA . ILE A 1 106 ? 0.563 2.683 -6.135 1.00 98.25 106 ILE A CA 1
ATOM 811 C C . ILE A 1 106 ? 0.821 2.296 -4.677 1.00 98.25 106 ILE A C 1
ATOM 813 O O . ILE A 1 106 ? -0.127 2.180 -3.899 1.00 98.25 106 ILE A O 1
ATOM 817 N N . LEU A 1 107 ? 2.089 2.143 -4.283 1.00 98.19 107 LEU A N 1
ATOM 818 C CA . LEU A 1 107 ? 2.459 1.797 -2.909 1.00 98.19 107 LEU A CA 1
ATOM 819 C C . LEU A 1 107 ? 2.044 2.887 -1.915 1.00 98.19 107 LEU A C 1
ATOM 821 O O . LEU A 1 107 ? 1.508 2.571 -0.852 1.00 98.19 107 LEU A O 1
ATOM 825 N N . ALA A 1 108 ? 2.230 4.161 -2.261 1.00 98.12 108 ALA A N 1
ATOM 826 C CA . ALA A 1 108 ? 1.799 5.291 -1.446 1.00 98.12 108 ALA A CA 1
ATOM 827 C C . ALA A 1 108 ? 0.270 5.329 -1.293 1.00 98.12 108 ALA A C 1
ATOM 829 O O . ALA A 1 108 ? -0.237 5.458 -0.179 1.00 98.12 108 ALA A O 1
ATOM 830 N N . GLY A 1 109 ? -0.473 5.153 -2.390 1.00 98.00 109 GLY A N 1
ATOM 831 C CA . GLY A 1 109 ? -1.935 5.113 -2.378 1.00 98.00 109 GLY A CA 1
ATOM 832 C C . GLY A 1 109 ? -2.485 3.939 -1.567 1.00 98.00 109 GLY A C 1
ATOM 833 O O . GLY A 1 109 ? -3.399 4.118 -0.758 1.00 98.00 109 GLY A O 1
ATOM 834 N N . PHE A 1 110 ? -1.899 2.751 -1.727 1.00 97.88 110 PHE A N 1
ATOM 835 C CA . PHE A 1 110 ? -2.256 1.564 -0.951 1.00 97.88 110 PHE A CA 1
ATOM 836 C C . PHE A 1 110 ? -1.967 1.760 0.543 1.00 97.88 110 PHE A C 1
ATOM 838 O O . PHE A 1 110 ? -2.845 1.536 1.378 1.00 97.88 110 PHE A O 1
ATOM 845 N N . SER A 1 111 ? -0.781 2.272 0.882 1.00 97.69 111 SER A N 1
ATOM 846 C CA . SER A 1 111 ? -0.389 2.562 2.267 1.00 97.69 111 SER A CA 1
ATOM 847 C C . SER A 1 111 ? -1.330 3.581 2.913 1.00 97.69 111 SER A C 1
ATOM 849 O O . SER A 1 111 ? -1.820 3.363 4.021 1.00 97.69 111 SER A O 1
ATOM 851 N N . ALA A 1 112 ? -1.665 4.662 2.201 1.00 97.69 112 ALA A N 1
ATOM 852 C CA . ALA A 1 112 ? -2.615 5.664 2.673 1.00 97.69 112 ALA A CA 1
ATOM 853 C C . ALA A 1 112 ? -4.009 5.064 2.916 1.00 97.69 112 ALA A C 1
ATOM 855 O O . ALA A 1 112 ? -4.624 5.339 3.945 1.00 97.69 112 ALA A O 1
ATOM 856 N N . LYS A 1 113 ? -4.502 4.205 2.015 1.00 96.50 113 LYS A N 1
ATOM 857 C CA . LYS A 1 113 ? -5.789 3.508 2.183 1.00 96.50 113 LYS A CA 1
ATOM 858 C C . LYS A 1 113 ? -5.812 2.634 3.438 1.00 96.50 113 LYS A C 1
ATOM 860 O O . LYS A 1 113 ? -6.780 2.713 4.194 1.00 96.50 113 LYS A O 1
ATOM 865 N N . VAL A 1 114 ? -4.759 1.851 3.679 1.00 94.69 114 VAL A N 1
ATOM 866 C CA . VAL A 1 114 ? -4.643 0.994 4.871 1.00 94.69 114 VAL A CA 1
ATOM 867 C C . VAL A 1 114 ? -4.599 1.840 6.146 1.00 94.69 114 VAL A C 1
ATOM 869 O O . VAL A 1 114 ? -5.401 1.621 7.053 1.00 94.69 114 VAL A O 1
ATOM 872 N N . ILE A 1 115 ? -3.741 2.865 6.195 1.00 95.56 115 ILE A N 1
ATOM 873 C CA . ILE A 1 115 ? -3.598 3.749 7.365 1.00 95.56 115 ILE A CA 1
ATOM 874 C C . ILE A 1 115 ? -4.912 4.475 7.678 1.00 95.56 115 ILE A C 1
ATOM 876 O O . ILE A 1 115 ? -5.336 4.522 8.834 1.00 95.56 115 ILE A O 1
ATOM 880 N N . LEU A 1 116 ? -5.587 5.026 6.664 1.00 95.31 116 LEU A N 1
ATOM 881 C CA . LEU A 1 116 ? -6.863 5.722 6.849 1.00 95.31 116 LEU A CA 1
ATOM 882 C C . LEU A 1 116 ? -7.975 4.770 7.305 1.00 95.31 116 LEU A C 1
ATOM 884 O O . LEU A 1 116 ? -8.797 5.156 8.138 1.00 95.31 116 LEU A O 1
ATOM 888 N N . GLY A 1 117 ? -7.985 3.530 6.808 1.00 92.00 117 GLY A N 1
ATOM 889 C CA . GLY A 1 117 ? -8.904 2.486 7.261 1.00 92.00 117 GLY A CA 1
ATOM 890 C C . GLY A 1 117 ? -8.712 2.154 8.742 1.00 92.00 117 GLY A C 1
ATOM 891 O O . GLY A 1 117 ? -9.671 2.212 9.514 1.00 92.00 117 GLY A O 1
ATOM 892 N N . ILE A 1 118 ? -7.466 1.901 9.153 1.00 92.62 118 ILE A N 1
ATOM 893 C CA . ILE A 1 118 ? -7.108 1.603 10.548 1.00 92.62 118 ILE A CA 1
ATOM 894 C C . ILE A 1 118 ? -7.464 2.781 11.459 1.00 92.62 118 ILE A C 1
ATOM 896 O O . ILE A 1 118 ? -8.150 2.594 12.464 1.00 92.62 118 ILE A O 1
ATOM 900 N N . LYS A 1 119 ? -7.070 4.009 11.090 1.00 93.06 119 LYS A N 1
ATOM 901 C CA . LYS A 1 119 ? -7.353 5.218 11.881 1.00 93.06 119 LYS A CA 1
ATOM 902 C C . LYS A 1 119 ? -8.854 5.419 12.086 1.00 93.06 119 LYS A C 1
ATOM 904 O O . LYS A 1 119 ? -9.272 5.753 13.191 1.00 93.06 119 LYS A O 1
ATOM 909 N N . LYS A 1 120 ? -9.669 5.203 11.047 1.00 91.38 120 LYS A N 1
ATOM 910 C CA . LYS A 1 120 ? -11.129 5.346 11.133 1.00 91.38 120 LYS A CA 1
ATOM 911 C C . LYS A 1 120 ? -11.746 4.317 12.083 1.00 91.38 120 LYS A C 1
ATOM 913 O O . LYS A 1 120 ? -12.588 4.689 12.896 1.00 91.38 120 LYS A O 1
ATOM 918 N N . SER A 1 121 ? -11.337 3.052 11.992 1.00 90.25 121 SER A N 1
ATOM 919 C CA . SER A 1 121 ? -11.838 1.991 12.877 1.00 90.25 121 SER A CA 1
ATOM 920 C C . SER A 1 121 ? -11.413 2.218 14.329 1.00 90.25 121 SER A C 1
ATOM 922 O O . SER A 1 121 ? -12.252 2.176 15.227 1.00 90.25 121 SER A O 1
ATOM 924 N N . LEU A 1 122 ? -10.138 2.544 14.554 1.00 92.50 122 LEU A N 1
ATOM 925 C CA . LEU A 1 122 ? -9.605 2.796 15.891 1.00 92.50 122 LEU A CA 1
ATOM 926 C C . LEU A 1 122 ? -10.243 4.033 16.535 1.00 92.50 122 LEU A C 1
ATOM 928 O O . LEU A 1 122 ? -10.663 3.974 17.685 1.00 92.50 122 LEU A O 1
ATOM 932 N N . SER A 1 123 ? -10.376 5.132 15.786 1.00 92.88 123 SER A N 1
ATOM 933 C CA . SER A 1 123 ? -11.013 6.355 16.286 1.00 92.88 123 SER A CA 1
ATOM 934 C C . SER A 1 123 ? -12.478 6.134 16.658 1.00 92.88 123 SER A C 1
ATOM 936 O O . SER A 1 123 ? -12.926 6.700 17.648 1.00 92.88 123 SER A O 1
ATOM 938 N N . GLY A 1 124 ? -13.214 5.312 15.901 1.00 90.75 124 GLY A N 1
ATOM 939 C CA . GLY A 1 124 ? -14.589 4.952 16.248 1.00 90.75 124 GLY A CA 1
ATOM 940 C C . GLY A 1 124 ? -14.665 4.229 17.593 1.00 90.75 124 GLY A C 1
ATOM 941 O O . GLY A 1 124 ? -15.418 4.645 18.467 1.00 90.75 124 GLY A O 1
ATOM 942 N N . MET A 1 125 ? -13.828 3.206 17.784 1.00 92.50 125 MET A N 1
ATOM 943 C CA . MET A 1 125 ? -13.778 2.445 19.035 1.00 92.50 125 MET A CA 1
ATOM 944 C C . MET A 1 125 ? -13.359 3.315 20.227 1.00 92.50 125 MET A C 1
ATOM 946 O O . MET A 1 125 ? -14.023 3.283 21.259 1.00 92.50 125 MET A O 1
ATOM 950 N N . VAL A 1 126 ? -12.301 4.124 20.080 1.00 93.69 126 VAL A N 1
ATOM 951 C CA . VAL A 1 126 ? -11.832 5.037 21.137 1.00 93.69 126 VAL A CA 1
ATOM 952 C C . VAL A 1 126 ? -12.930 6.020 21.530 1.00 93.69 126 VAL A C 1
ATOM 954 O O . VAL A 1 126 ? -13.195 6.172 22.717 1.00 93.69 126 VAL A O 1
ATOM 957 N N . ASN A 1 127 ? -13.625 6.62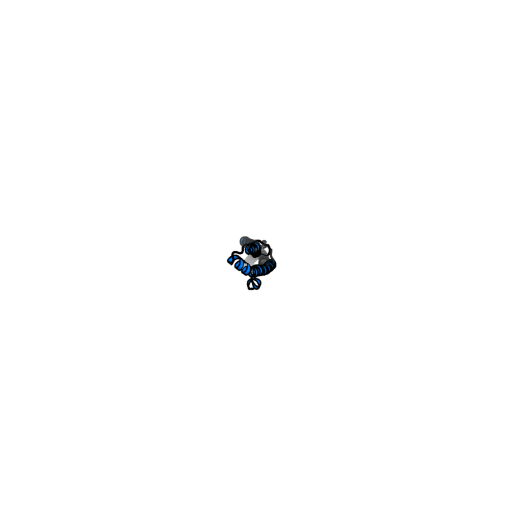4 20.561 1.00 94.50 127 ASN A N 1
ATOM 958 C CA . ASN A 1 127 ? -14.721 7.548 20.852 1.00 94.50 127 ASN A CA 1
ATOM 959 C C . ASN A 1 127 ? -15.836 6.871 21.658 1.00 94.50 127 ASN A C 1
ATOM 961 O O . ASN A 1 127 ? -16.284 7.434 22.654 1.00 94.50 127 ASN A O 1
ATOM 965 N N . THR A 1 128 ? -16.245 5.654 21.280 1.00 92.81 128 THR A N 1
ATOM 966 C CA . THR A 1 128 ? -17.245 4.894 22.044 1.00 92.81 128 THR A CA 1
ATOM 967 C C . THR A 1 128 ? -16.757 4.590 23.459 1.00 92.81 128 THR A C 1
ATOM 969 O O . THR A 1 128 ? -17.493 4.811 24.416 1.00 92.81 128 THR A O 1
ATOM 972 N N . MET A 1 129 ? -15.516 4.123 23.621 1.00 94.06 129 MET A N 1
ATOM 973 C CA . MET A 1 129 ? -14.955 3.815 24.941 1.00 94.06 129 MET A CA 1
ATOM 974 C C . MET A 1 129 ? -14.881 5.059 25.834 1.00 94.06 129 MET A C 1
ATOM 976 O O . MET A 1 129 ? -15.265 5.000 27.000 1.00 94.06 129 MET A O 1
ATOM 980 N N . THR A 1 130 ? -14.443 6.195 25.289 1.00 95.12 130 THR A N 1
ATOM 981 C CA . THR A 1 130 ? -14.414 7.479 25.999 1.00 95.12 130 THR A CA 1
ATOM 982 C C . THR A 1 130 ? -15.822 7.924 26.391 1.00 95.12 130 THR A C 1
ATOM 984 O O . THR A 1 130 ? -16.040 8.316 27.536 1.00 95.12 130 THR A O 1
ATOM 987 N N . GLN A 1 131 ? -16.801 7.808 25.492 1.00 94.56 131 GLN A N 1
ATOM 988 C CA . GLN A 1 131 ? -18.187 8.174 25.780 1.00 94.56 131 GLN A CA 1
ATOM 989 C C . GLN A 1 131 ? -18.789 7.306 26.890 1.00 94.56 131 GLN A C 1
ATOM 991 O O . GLN A 1 131 ? -19.360 7.848 27.836 1.00 94.56 131 GLN A O 1
ATOM 996 N N . VAL A 1 132 ? -18.603 5.985 26.831 1.00 95.06 132 VAL A N 1
ATOM 997 C CA . VAL A 1 132 ? -19.031 5.065 27.896 1.00 95.06 132 VAL A CA 1
ATOM 998 C C . VAL A 1 132 ? -18.332 5.396 29.213 1.00 95.06 132 VAL A C 1
ATOM 1000 O O . VAL A 1 132 ? -18.980 5.436 30.252 1.00 95.06 132 VAL A O 1
ATOM 1003 N N . SER A 1 133 ? -17.031 5.693 29.188 1.00 94.25 133 SER A N 1
ATOM 1004 C CA . SER A 1 133 ? -16.281 6.045 30.398 1.00 94.25 133 SER A CA 1
ATOM 1005 C C . SER A 1 133 ? -16.773 7.336 31.059 1.00 94.25 133 SER A C 1
ATOM 1007 O O . SER A 1 133 ? -16.717 7.434 32.281 1.00 94.25 133 SER A O 1
ATOM 1009 N N . HIS A 1 134 ? -17.214 8.330 30.283 1.00 95.44 134 HIS A N 1
ATOM 1010 C CA . HIS A 1 134 ? -17.711 9.598 30.826 1.00 95.44 134 HIS A CA 1
ATOM 1011 C C . HIS A 1 134 ? -19.169 9.530 31.275 1.00 95.44 134 HIS A C 1
ATOM 1013 O O . HIS A 1 134 ? -19.530 10.140 32.276 1.00 95.44 134 HIS A O 1
ATOM 1019 N N . THR A 1 135 ? -20.010 8.832 30.515 1.00 95.12 135 THR A N 1
ATOM 1020 C CA . THR A 1 135 ? -21.463 8.807 30.745 1.00 95.12 135 THR A CA 1
ATOM 1021 C C . THR A 1 135 ? -21.907 7.648 31.629 1.00 95.12 135 THR A C 1
ATOM 1023 O O . THR A 1 135 ? -22.996 7.708 32.189 1.00 95.12 135 THR A O 1
ATOM 1026 N N . LEU A 1 136 ? -21.087 6.594 31.735 1.00 93.00 136 LEU A N 1
ATOM 1027 C CA . LEU A 1 136 ? -21.456 5.286 32.287 1.00 93.00 136 LEU A CA 1
ATOM 1028 C C . LEU A 1 136 ? -22.681 4.661 31.598 1.00 93.00 136 LEU A C 1
ATOM 1030 O O . LEU A 1 136 ? -23.282 3.722 32.120 1.00 93.00 136 LEU A O 1
ATOM 1034 N N . ASP A 1 137 ? -23.034 5.144 30.406 1.00 94.06 137 ASP A N 1
ATOM 1035 C CA . ASP A 1 137 ? -24.120 4.596 29.612 1.00 94.06 137 ASP A CA 1
ATOM 1036 C C . ASP A 1 137 ? -23.642 3.340 28.873 1.00 94.06 137 ASP A C 1
ATOM 1038 O O . ASP A 1 137 ? -23.086 3.394 27.771 1.00 94.06 137 ASP A O 1
ATOM 1042 N N . LEU A 1 138 ? -23.881 2.191 29.506 1.00 93.50 138 LEU A N 1
ATOM 1043 C CA . LEU A 1 138 ? -23.510 0.864 29.010 1.00 93.50 138 LEU A CA 1
ATOM 1044 C C . LEU A 1 138 ? -24.358 0.392 27.815 1.00 93.50 138 LEU A C 1
ATOM 1046 O O . LEU A 1 138 ? -24.147 -0.722 27.340 1.00 93.50 138 LEU A O 1
ATOM 1050 N N . THR A 1 139 ? -25.317 1.194 27.336 1.00 91.06 139 THR A N 1
ATOM 1051 C CA . THR A 1 139 ? -26.120 0.859 26.147 1.00 91.06 139 THR A CA 1
ATOM 1052 C C . THR A 1 139 ? -25.383 1.142 24.836 1.00 91.06 139 THR A C 1
ATOM 1054 O O . THR A 1 139 ? -25.776 0.632 23.785 1.00 91.06 139 THR A O 1
ATOM 1057 N N . HIS A 1 140 ? -24.286 1.907 24.881 1.00 92.00 140 HIS A N 1
ATOM 1058 C CA . HIS A 1 140 ? -23.451 2.166 23.712 1.00 92.00 140 HIS A CA 1
ATOM 1059 C C . HIS A 1 140 ? -22.700 0.907 23.265 1.00 92.00 140 HIS A C 1
ATOM 1061 O O . HIS A 1 140 ? -22.186 0.137 24.075 1.00 92.00 140 HIS A O 1
ATOM 1067 N N . ILE A 1 141 ? -22.580 0.737 21.947 1.00 90.19 141 ILE A N 1
ATOM 1068 C CA . ILE A 1 141 ? -21.939 -0.424 21.322 1.00 90.19 141 ILE A CA 1
ATOM 1069 C C . ILE A 1 141 ? -20.782 0.062 20.451 1.00 90.19 141 ILE A C 1
ATOM 1071 O O . ILE A 1 141 ? -20.955 0.945 19.609 1.00 90.19 141 ILE A O 1
ATOM 1075 N N . ALA A 1 142 ? -19.601 -0.531 20.623 1.00 92.25 142 ALA A N 1
ATOM 1076 C CA . ALA A 1 142 ? -18.480 -0.310 19.719 1.00 92.25 142 ALA A CA 1
ATOM 1077 C C . ALA A 1 142 ? -18.730 -1.057 18.400 1.00 92.25 142 ALA A C 1
ATOM 1079 O O . ALA A 1 142 ? -18.946 -2.272 18.388 1.00 92.25 142 ALA A O 1
ATOM 1080 N N . GLU A 1 143 ? -18.710 -0.335 17.279 1.00 90.00 143 GLU A N 1
ATOM 1081 C CA . GLU A 1 143 ? -19.001 -0.900 15.960 1.00 90.00 143 GLU A CA 1
ATOM 1082 C C . GLU A 1 143 ? -17.901 -1.876 15.503 1.00 90.00 143 GLU A C 1
ATOM 1084 O O . GLU A 1 143 ? -16.722 -1.525 15.414 1.00 90.00 143 GLU A O 1
ATOM 1089 N N . VAL A 1 144 ? -18.287 -3.106 15.154 1.00 90.75 144 VAL A N 1
ATOM 1090 C CA . VAL A 1 144 ? -17.362 -4.150 14.687 1.00 90.75 144 VAL A CA 1
ATOM 1091 C C . VAL A 1 144 ? -17.234 -4.074 13.164 1.00 90.75 144 VAL A C 1
ATOM 1093 O O . VAL A 1 144 ? -17.991 -4.698 12.426 1.00 90.75 144 VAL A O 1
ATOM 1096 N N . ARG A 1 145 ? -16.274 -3.279 12.682 1.00 86.31 145 ARG A N 1
ATOM 1097 C CA . ARG A 1 145 ? -16.070 -3.025 11.239 1.00 86.31 145 ARG A CA 1
ATOM 1098 C C . ARG A 1 145 ? -15.095 -3.965 10.536 1.00 86.31 145 ARG A C 1
ATOM 1100 O O . ARG A 1 145 ? -15.055 -3.989 9.309 1.00 86.31 145 ARG A O 1
ATOM 1107 N N . SER A 1 146 ? -14.281 -4.691 11.292 1.00 85.44 146 SER A N 1
ATOM 1108 C CA . SER A 1 146 ? -13.210 -5.533 10.755 1.00 85.44 146 SER A CA 1
ATOM 1109 C C . SER A 1 146 ? -13.224 -6.918 11.398 1.00 85.44 146 SER A C 1
ATOM 1111 O O . SER A 1 146 ? -13.831 -7.119 12.447 1.00 85.44 146 SER A O 1
ATOM 1113 N N . LYS A 1 147 ? -12.559 -7.881 10.755 1.00 90.44 147 LYS A N 1
ATOM 1114 C CA . LYS A 1 147 ? -12.324 -9.238 11.287 1.00 90.44 147 LYS A CA 1
ATOM 1115 C C . LYS A 1 147 ? -10.927 -9.394 11.911 1.00 90.44 147 LYS A C 1
ATOM 1117 O O . LYS A 1 147 ? -10.564 -10.493 12.329 1.00 90.44 147 LYS A O 1
ATOM 1122 N N . ASP A 1 148 ? -10.154 -8.312 11.940 1.00 91.81 148 ASP A N 1
ATOM 1123 C CA . ASP A 1 148 ? -8.825 -8.226 12.547 1.00 91.81 148 ASP A CA 1
ATOM 1124 C C . ASP A 1 148 ? -8.887 -8.054 14.079 1.00 91.81 148 ASP A C 1
ATOM 1126 O O . ASP A 1 148 ? -9.941 -8.158 14.717 1.00 91.81 148 ASP A O 1
ATOM 1130 N N . GLU A 1 149 ? -7.730 -7.797 14.681 1.00 93.75 149 GLU A N 1
ATOM 1131 C CA . GLU A 1 149 ? -7.548 -7.559 16.110 1.00 93.75 149 GLU A CA 1
ATOM 1132 C C . GLU A 1 149 ? -8.381 -6.374 16.626 1.00 93.75 149 GLU A C 1
ATOM 1134 O O . GLU A 1 149 ? -8.871 -6.432 17.755 1.00 93.75 149 GLU A O 1
ATOM 1139 N N . ILE A 1 150 ? -8.609 -5.331 15.817 1.00 92.75 150 ILE A N 1
ATOM 1140 C CA . ILE A 1 150 ? -9.435 -4.174 16.200 1.00 92.75 150 ILE A CA 1
ATOM 1141 C C . ILE A 1 150 ? -10.898 -4.605 16.303 1.00 92.75 150 ILE A C 1
ATOM 1143 O O . ILE A 1 150 ? -11.565 -4.312 17.295 1.00 92.75 150 ILE A O 1
ATOM 1147 N N . GLY A 1 151 ? -11.389 -5.362 15.319 1.00 93.88 151 GLY A N 1
ATOM 1148 C CA . GLY A 1 151 ? -12.740 -5.921 15.356 1.00 93.88 151 GLY A CA 1
ATOM 1149 C C . GLY A 1 151 ? -12.969 -6.857 16.542 1.00 93.88 151 GLY A C 1
ATOM 1150 O O . GLY A 1 151 ? -13.961 -6.727 17.260 1.00 93.88 151 GLY A O 1
ATOM 1151 N N . LYS A 1 152 ? -12.018 -7.762 16.801 1.00 95.31 152 LYS A N 1
ATOM 1152 C CA . LYS A 1 152 ? -12.064 -8.667 17.962 1.00 95.31 152 LYS A CA 1
ATOM 1153 C C . LYS A 1 152 ? -12.045 -7.903 19.288 1.00 95.31 152 LYS A C 1
ATOM 1155 O O . LYS A 1 152 ? -12.766 -8.276 20.210 1.00 95.31 152 LYS A O 1
ATOM 1160 N N . THR A 1 153 ? -11.272 -6.821 19.373 1.00 95.19 153 THR A N 1
ATOM 1161 C CA . THR A 1 153 ? -11.223 -5.959 20.564 1.00 95.19 153 THR A CA 1
ATOM 1162 C C . THR A 1 153 ? -12.560 -5.254 20.794 1.00 95.19 153 THR A C 1
ATOM 1164 O O . THR A 1 153 ? -13.068 -5.276 21.913 1.00 95.19 153 THR A O 1
ATOM 1167 N N . ALA A 1 154 ? -13.184 -4.714 19.742 1.00 95.12 154 ALA A N 1
ATOM 1168 C CA . ALA A 1 154 ? -14.520 -4.121 19.830 1.00 95.12 154 ALA A CA 1
ATOM 1169 C C . ALA A 1 154 ? -15.573 -5.146 20.293 1.00 95.12 154 ALA A C 1
ATOM 1171 O O . ALA A 1 154 ? -16.385 -4.853 21.170 1.00 95.12 154 ALA A O 1
ATOM 1172 N N . MET A 1 155 ? -15.523 -6.380 19.775 1.00 95.56 155 MET A N 1
ATOM 1173 C CA . MET A 1 155 ? -16.396 -7.468 20.236 1.00 95.56 155 MET A CA 1
ATOM 1174 C C 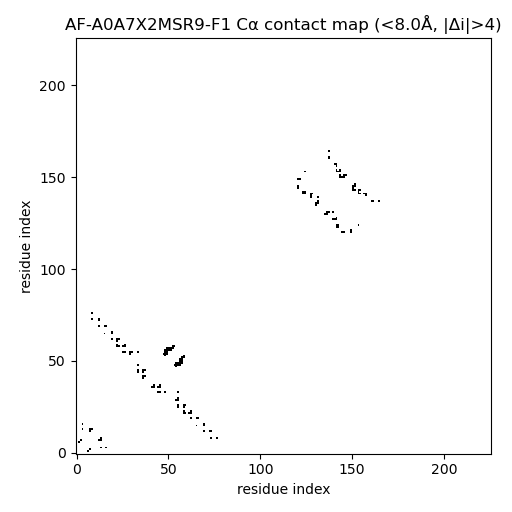. MET A 1 155 ? -16.190 -7.795 21.719 1.00 95.56 155 MET A C 1
ATOM 1176 O O . MET A 1 155 ? -17.166 -7.909 22.461 1.00 95.56 155 MET A O 1
ATOM 1180 N N . ALA A 1 156 ? -14.938 -7.940 22.159 1.00 96.00 156 ALA A N 1
ATOM 1181 C CA . ALA A 1 156 ? -14.614 -8.228 23.553 1.00 96.00 156 ALA A CA 1
ATOM 1182 C C . ALA A 1 156 ? -15.070 -7.095 24.488 1.00 96.00 156 ALA A C 1
ATOM 1184 O O . ALA A 1 156 ? -15.617 -7.360 25.558 1.00 96.00 156 ALA A O 1
ATOM 1185 N N . PHE A 1 157 ? -14.916 -5.838 24.061 1.00 95.75 157 PHE A N 1
ATOM 1186 C CA . PHE A 1 157 ? -15.414 -4.678 24.795 1.00 95.75 157 PHE A CA 1
ATOM 1187 C C . PHE A 1 157 ? -16.941 -4.706 24.941 1.00 95.75 157 PHE A C 1
ATOM 1189 O O . PHE A 1 157 ? -17.450 -4.567 26.050 1.00 95.75 157 PHE A O 1
ATOM 1196 N N . ASN A 1 158 ? -17.682 -4.992 23.867 1.00 95.44 158 ASN A N 1
ATOM 1197 C CA . ASN A 1 158 ? -19.143 -5.108 23.934 1.00 95.44 158 ASN A CA 1
ATOM 1198 C C . ASN A 1 158 ? -19.595 -6.235 24.881 1.00 95.44 158 ASN A C 1
ATOM 1200 O O . ASN A 1 158 ? -20.550 -6.070 25.640 1.00 95.44 158 ASN A O 1
ATOM 1204 N N . GLN A 1 159 ? -18.892 -7.372 24.886 1.00 96.44 159 GLN A N 1
ATOM 1205 C CA . GLN A 1 159 ? -19.165 -8.461 25.831 1.00 96.44 159 GLN A CA 1
ATOM 1206 C C . GLN A 1 159 ? -18.899 -8.049 27.284 1.00 96.44 159 GLN A C 1
ATOM 1208 O O . GLN A 1 159 ? -19.655 -8.436 28.177 1.00 96.44 159 GLN A O 1
ATOM 1213 N N . LEU A 1 160 ? -17.849 -7.261 27.533 1.00 95.94 160 LEU A N 1
ATOM 1214 C CA . LEU A 1 160 ? -17.568 -6.703 28.853 1.00 95.94 160 LEU A CA 1
ATOM 1215 C C . LEU A 1 160 ? -18.703 -5.778 29.310 1.00 95.94 160 LEU A C 1
ATOM 1217 O O . LEU A 1 160 ? -19.197 -5.955 30.421 1.00 95.94 160 LEU A O 1
ATOM 1221 N N . LEU A 1 161 ? -19.162 -4.857 28.454 1.00 95.69 161 LEU A N 1
ATOM 1222 C CA . LEU A 1 161 ? -20.278 -3.958 28.777 1.00 95.69 161 LEU A CA 1
ATOM 1223 C C . LEU A 1 161 ? -21.552 -4.730 29.130 1.00 95.69 161 LEU A C 1
ATOM 1225 O O . LEU A 1 161 ? -22.176 -4.443 30.152 1.00 95.69 161 LEU A O 1
ATOM 1229 N N . ALA A 1 162 ? -21.888 -5.764 28.355 1.00 96.00 162 ALA A N 1
ATOM 1230 C CA . ALA A 1 162 ? -23.042 -6.616 28.633 1.00 96.00 162 ALA A CA 1
ATOM 1231 C C . ALA A 1 162 ? -22.942 -7.307 30.007 1.00 96.00 162 ALA A C 1
ATOM 1233 O O . ALA A 1 162 ? -23.916 -7.348 30.759 1.00 96.00 162 ALA A O 1
ATOM 1234 N N . ARG A 1 163 ? -21.753 -7.808 30.374 1.00 96.50 163 ARG A N 1
ATOM 1235 C CA . ARG A 1 163 ? -21.519 -8.428 31.689 1.00 96.50 163 ARG A CA 1
ATOM 1236 C C . ARG A 1 163 ? -21.605 -7.422 32.832 1.00 96.50 163 ARG A C 1
ATOM 1238 O O . ARG A 1 163 ? -22.198 -7.731 33.860 1.00 96.50 163 ARG A O 1
ATOM 1245 N N . VAL A 1 164 ? -21.036 -6.228 32.666 1.00 95.81 164 VAL A N 1
ATOM 1246 C CA . VAL A 1 164 ? -21.107 -5.168 33.684 1.00 95.81 164 VAL A CA 1
ATOM 1247 C C . VAL A 1 164 ? -22.556 -4.727 33.890 1.00 95.81 164 VAL A C 1
ATOM 1249 O O . VAL A 1 164 ? -23.008 -4.661 35.030 1.00 95.81 164 VAL A O 1
ATOM 1252 N N . SER A 1 165 ? -23.306 -4.514 32.806 1.00 95.94 165 SER A N 1
ATOM 1253 C CA . SER A 1 165 ? -24.731 -4.175 32.866 1.00 95.94 165 SER A CA 1
ATOM 1254 C C . SER A 1 165 ? -25.540 -5.251 33.605 1.00 95.94 165 SER A C 1
ATOM 1256 O O . SER A 1 165 ? -26.282 -4.932 34.533 1.00 95.94 165 SER A O 1
ATOM 1258 N N . GLY A 1 166 ? -25.322 -6.534 33.289 1.00 96.69 166 GLY A N 1
ATOM 1259 C CA . GLY A 1 166 ? -25.974 -7.652 33.982 1.00 96.69 166 GLY A CA 1
ATOM 1260 C C . GLY A 1 166 ? -25.648 -7.732 35.481 1.00 96.69 166 GLY A C 1
ATOM 1261 O O . GLY A 1 166 ? -26.533 -8.000 36.300 1.00 96.69 166 GLY A O 1
ATOM 1262 N N . THR A 1 167 ? -24.400 -7.446 35.863 1.00 96.94 167 THR A N 1
ATOM 1263 C CA . THR A 1 167 ? -23.995 -7.383 37.276 1.00 96.94 167 THR A CA 1
ATOM 1264 C C . THR A 1 167 ? -24.686 -6.228 38.003 1.00 96.94 167 THR A C 1
ATOM 1266 O O . THR A 1 167 ? -25.217 -6.430 39.093 1.00 96.94 167 THR A O 1
ATOM 1269 N N . LEU A 1 168 ? -24.743 -5.034 37.403 1.00 96.06 168 LEU A N 1
ATOM 1270 C CA . LEU A 1 168 ? -25.420 -3.877 38.002 1.00 96.06 168 LEU A CA 1
ATOM 1271 C C . LEU A 1 168 ? -26.928 -4.109 38.168 1.00 96.06 168 LEU A C 1
ATOM 1273 O O . LEU A 1 168 ? -27.487 -3.761 39.208 1.00 96.06 168 LEU A O 1
ATOM 1277 N N . LEU A 1 169 ? -27.574 -4.759 37.195 1.00 96.50 169 LEU A N 1
ATOM 1278 C CA . LEU A 1 169 ? -28.977 -5.172 37.307 1.00 96.50 169 LEU A CA 1
ATOM 1279 C C . LEU A 1 169 ? -29.187 -6.145 38.473 1.00 96.50 169 LEU A C 1
ATOM 1281 O O . LEU A 1 169 ? -30.099 -5.958 39.275 1.00 96.50 169 LEU A O 1
ATOM 1285 N N . SER A 1 170 ? -28.310 -7.140 38.623 1.00 97.44 170 SER A N 1
ATOM 1286 C CA . SER A 1 170 ? -28.361 -8.080 39.752 1.00 97.44 170 SER A CA 1
ATOM 1287 C C . SER A 1 170 ? -28.225 -7.371 41.105 1.00 97.44 170 SER A C 1
ATOM 1289 O O . SER A 1 170 ? -28.976 -7.664 42.035 1.00 97.44 170 SER A O 1
ATOM 1291 N N . VAL A 1 171 ? -27.313 -6.397 41.210 1.00 97.62 171 VAL A N 1
ATOM 1292 C CA . VAL A 1 171 ? -27.138 -5.579 42.423 1.00 97.62 171 VAL A CA 1
ATOM 1293 C C . VAL A 1 171 ? -28.391 -4.750 42.717 1.00 97.62 171 VAL A C 1
ATOM 1295 O O . VAL A 1 171 ? -28.832 -4.702 43.864 1.00 97.62 171 VAL A O 1
ATOM 1298 N N . SER A 1 172 ? -29.005 -4.146 41.695 1.00 96.75 172 SER A N 1
ATOM 1299 C CA . SER A 1 172 ? -30.256 -3.392 41.845 1.00 96.75 172 SER A CA 1
ATOM 1300 C C . SER A 1 172 ? -31.401 -4.278 42.354 1.00 96.75 172 SER A C 1
ATOM 1302 O O . SER A 1 172 ? -32.085 -3.909 43.310 1.00 96.75 172 SER A O 1
ATOM 1304 N N . HIS A 1 173 ? -31.559 -5.485 41.803 1.00 97.25 173 HIS A N 1
ATOM 1305 C CA . HIS A 1 173 ? -32.557 -6.450 42.275 1.00 97.25 173 HIS A CA 1
ATOM 1306 C C . HIS A 1 173 ? -32.316 -6.900 43.723 1.00 97.25 173 HIS A C 1
ATOM 1308 O O . HIS A 1 173 ? -33.265 -6.999 44.507 1.00 97.25 173 HIS A O 1
ATOM 1314 N N . ALA A 1 174 ? -31.059 -7.145 44.102 1.00 97.19 174 ALA A N 1
ATOM 1315 C CA . ALA A 1 174 ? -30.705 -7.481 45.478 1.00 97.19 174 ALA A CA 1
ATOM 1316 C C . ALA A 1 174 ? -31.036 -6.329 46.443 1.00 97.19 174 ALA A C 1
ATOM 1318 O O . ALA A 1 174 ? -31.656 -6.561 47.479 1.00 97.19 174 ALA A O 1
ATOM 1319 N N . ALA A 1 175 ? -30.708 -5.085 46.078 1.00 97.56 175 ALA A N 1
ATOM 1320 C CA . ALA A 1 175 ? -31.033 -3.901 46.875 1.00 97.56 175 ALA A CA 1
ATOM 1321 C C . ALA A 1 175 ? -32.550 -3.714 47.055 1.00 97.56 175 ALA A C 1
ATOM 1323 O O . ALA A 1 175 ? -33.005 -3.442 48.165 1.00 97.56 175 ALA A O 1
ATOM 1324 N N . GLN A 1 176 ? -33.346 -3.938 46.002 1.00 97.31 176 GLN A N 1
ATOM 1325 C CA . GLN A 1 176 ? -34.810 -3.886 46.087 1.00 97.31 176 GLN A CA 1
ATOM 1326 C C . GLN A 1 176 ? -35.373 -4.970 47.019 1.00 97.31 176 GLN A C 1
ATOM 1328 O O . GLN A 1 176 ? -36.316 -4.725 47.776 1.00 97.31 176 GLN A O 1
ATOM 1333 N N . SER A 1 177 ? -34.781 -6.165 46.985 1.00 96.69 177 SER A N 1
ATOM 1334 C CA . SER A 1 177 ? -35.173 -7.284 47.847 1.00 96.69 177 SER A CA 1
ATOM 1335 C C . SER A 1 177 ? -34.859 -6.988 49.315 1.00 96.69 177 SER A C 1
ATOM 1337 O O . SER A 1 177 ? -35.712 -7.190 50.176 1.00 96.69 177 SER A O 1
ATOM 1339 N N . VAL A 1 178 ? -33.673 -6.432 49.597 1.00 97.00 178 VAL A N 1
ATOM 1340 C CA . VAL A 1 178 ? -33.289 -5.966 50.939 1.00 97.00 178 VAL A CA 1
ATOM 1341 C C . VAL A 1 178 ? -34.226 -4.861 51.418 1.00 97.00 178 VAL A C 1
ATOM 1343 O O . VAL A 1 178 ? -34.742 -4.963 52.524 1.00 97.00 178 VAL A O 1
ATOM 1346 N N . SER A 1 179 ? -34.511 -3.854 50.586 1.00 96.88 179 SER A N 1
ATOM 1347 C CA . SER A 1 179 ? -35.439 -2.769 50.933 1.00 96.88 179 SER A CA 1
ATOM 1348 C C . SER A 1 179 ? -36.825 -3.304 51.300 1.00 96.88 179 SER A C 1
ATOM 1350 O O . SER A 1 179 ? -37.366 -2.926 52.336 1.00 96.88 179 SER A O 1
ATOM 1352 N N . THR A 1 180 ? -37.357 -4.237 50.506 1.00 96.81 180 THR A N 1
ATOM 1353 C CA . THR A 1 180 ? -38.652 -4.882 50.773 1.00 96.81 180 THR A CA 1
ATOM 1354 C C . THR A 1 180 ? -38.627 -5.656 52.094 1.00 96.81 180 THR A C 1
ATOM 1356 O O . THR A 1 180 ? -39.528 -5.499 52.917 1.00 96.81 180 THR A O 1
ATOM 1359 N N . GLY A 1 181 ? -37.574 -6.447 52.334 1.00 96.62 181 GLY A N 1
ATOM 1360 C CA . GLY A 1 181 ? -37.394 -7.181 53.587 1.00 96.62 181 GLY A CA 1
ATOM 1361 C C . GLY A 1 181 ? -37.275 -6.256 54.801 1.00 96.62 181 GLY A C 1
ATOM 1362 O O . GLY A 1 181 ? -37.889 -6.514 55.831 1.00 96.62 181 GLY A O 1
ATOM 1363 N N . SER A 1 182 ? -36.562 -5.134 54.679 1.00 96.88 182 SER A N 1
ATOM 1364 C CA . SER A 1 182 ? -36.467 -4.124 55.737 1.00 96.88 182 SER A CA 1
ATOM 1365 C C . SER A 1 182 ? -37.821 -3.489 56.058 1.00 96.88 182 SER A C 1
ATOM 1367 O O . SER A 1 182 ? -38.133 -3.317 57.234 1.00 96.88 182 SER A O 1
ATOM 1369 N N . THR A 1 183 ? -38.654 -3.191 55.054 1.00 96.81 183 THR A N 1
ATOM 1370 C CA . THR A 1 183 ? -40.023 -2.692 55.280 1.00 96.81 183 THR A CA 1
ATOM 1371 C C . THR A 1 183 ? -40.890 -3.724 56.004 1.00 96.81 183 THR A C 1
ATOM 1373 O O . THR A 1 183 ? -41.638 -3.367 56.910 1.00 96.81 183 THR A O 1
ATOM 1376 N N . GLN A 1 184 ? -40.762 -5.008 55.656 1.00 96.69 184 GLN A N 1
ATOM 1377 C CA . GLN A 1 184 ? -41.471 -6.090 56.345 1.00 96.69 184 GLN A CA 1
ATOM 1378 C C . GLN A 1 184 ? -41.004 -6.261 57.798 1.00 96.69 184 GLN A C 1
ATOM 1380 O O . GLN A 1 184 ? -41.841 -6.428 58.681 1.00 96.69 184 GLN A O 1
ATOM 1385 N N . ILE A 1 185 ? -39.694 -6.176 58.063 1.00 95.94 185 ILE A N 1
ATOM 1386 C CA . ILE A 1 185 ? -39.142 -6.220 59.428 1.00 95.94 185 ILE A CA 1
ATOM 1387 C C . ILE A 1 185 ? -39.656 -5.040 60.255 1.00 95.94 18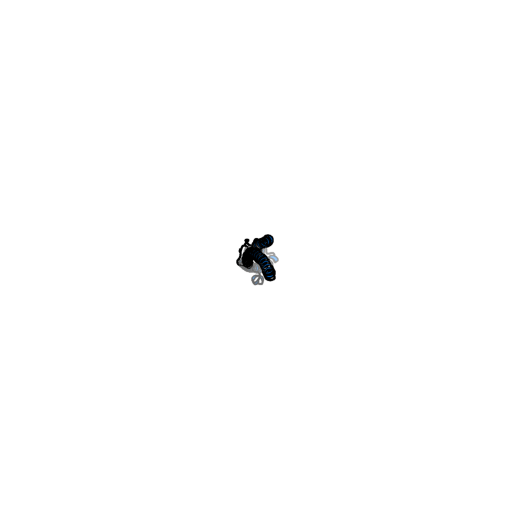5 ILE A C 1
ATOM 1389 O O . ILE A 1 185 ? -40.066 -5.237 61.394 1.00 95.94 185 ILE A O 1
ATOM 1393 N N . ALA A 1 186 ? -39.667 -3.828 59.691 1.00 95.81 186 ALA A N 1
ATOM 1394 C CA . ALA A 1 186 ? -40.177 -2.647 60.381 1.00 95.81 186 ALA A CA 1
ATOM 1395 C C . ALA A 1 186 ? -41.654 -2.818 60.773 1.00 95.81 186 ALA A C 1
ATOM 1397 O O . ALA A 1 186 ? -41.998 -2.623 61.934 1.00 95.81 186 ALA A O 1
ATOM 1398 N N . ALA A 1 187 ? -42.497 -3.276 59.842 1.00 95.88 187 ALA A N 1
ATOM 1399 C CA . ALA A 1 187 ? -43.901 -3.571 60.128 1.00 95.88 187 ALA A CA 1
ATOM 1400 C C . ALA A 1 187 ? -44.068 -4.668 61.199 1.00 95.88 187 ALA A C 1
ATOM 1402 O O . ALA A 1 187 ? -44.923 -4.553 62.071 1.00 95.88 187 ALA A O 1
ATOM 1403 N N . GLY A 1 188 ? -43.232 -5.712 61.167 1.00 96.38 188 GLY A N 1
ATOM 1404 C CA . GLY A 1 188 ? -43.237 -6.768 62.183 1.00 96.38 188 GLY A CA 1
ATOM 1405 C C . GLY A 1 188 ? -42.800 -6.286 63.571 1.00 96.38 188 GLY A C 1
ATOM 1406 O O . GLY A 1 188 ? -43.357 -6.727 64.573 1.00 96.38 188 GLY A O 1
ATOM 1407 N N . ASN A 1 189 ? -41.839 -5.362 63.645 1.00 95.69 189 ASN A N 1
ATOM 1408 C CA . ASN A 1 189 ? -41.440 -4.736 64.905 1.00 95.69 189 ASN A CA 1
ATOM 1409 C C . ASN A 1 189 ? -42.542 -3.836 65.475 1.00 95.69 189 ASN A C 1
ATOM 1411 O O . ASN A 1 189 ? -42.718 -3.822 66.687 1.00 95.69 189 ASN A O 1
ATOM 1415 N N . GLU A 1 190 ? -43.283 -3.113 64.631 1.00 94.88 190 GLU A N 1
ATOM 1416 C CA . GLU A 1 190 ? -44.435 -2.306 65.059 1.00 94.88 190 GLU A CA 1
ATOM 1417 C C . GLU A 1 190 ? -45.516 -3.192 65.705 1.00 94.88 190 GLU A C 1
ATOM 1419 O O . GLU A 1 190 ? -45.965 -2.914 66.816 1.00 94.88 190 GLU A O 1
ATOM 1424 N N . ASP A 1 191 ? -45.868 -4.312 65.056 1.00 96.06 191 ASP A N 1
ATOM 1425 C CA . ASP A 1 191 ? -46.826 -5.295 65.588 1.00 96.06 191 ASP A CA 1
ATOM 1426 C C . ASP A 1 191 ? -46.340 -5.917 66.907 1.00 96.06 191 ASP A C 1
ATOM 1428 O O . ASP A 1 191 ? -47.093 -6.030 67.876 1.00 96.06 191 ASP A O 1
ATOM 1432 N N . LEU A 1 192 ? -45.055 -6.279 66.983 1.00 95.81 192 LEU A N 1
ATOM 1433 C CA . LEU A 1 192 ? -44.475 -6.837 68.201 1.00 95.81 192 LEU A CA 1
ATOM 1434 C C . LEU A 1 192 ? -44.462 -5.821 69.350 1.00 95.81 192 LEU A C 1
ATOM 1436 O O . LEU A 1 192 ? -44.784 -6.192 70.480 1.00 95.81 192 LEU A O 1
ATOM 1440 N N . SER A 1 193 ? -44.115 -4.561 69.077 1.00 95.56 193 SER A N 1
ATOM 1441 C CA . SER A 1 193 ? -44.184 -3.472 70.056 1.00 95.56 193 SER A CA 1
ATOM 1442 C C . SER A 1 193 ? -45.614 -3.287 70.561 1.00 95.56 193 SER A C 1
ATOM 1444 O O . SER A 1 193 ? -45.818 -3.308 71.772 1.00 95.56 193 SER A O 1
ATOM 1446 N N . ALA A 1 194 ? -46.608 -3.233 69.665 1.00 95.50 194 ALA A N 1
ATOM 1447 C CA . ALA A 1 194 ? -48.019 -3.110 70.038 1.00 95.50 194 ALA A CA 1
ATOM 1448 C C . ALA A 1 194 ? -48.490 -4.272 70.933 1.00 95.50 194 ALA A C 1
ATOM 1450 O O . ALA A 1 194 ? -49.114 -4.060 71.972 1.00 95.50 194 ALA A O 1
ATOM 1451 N N . ARG A 1 195 ? -48.122 -5.514 70.592 1.00 94.12 195 ARG A N 1
ATOM 1452 C CA . ARG A 1 195 ? -48.422 -6.696 71.421 1.00 94.12 195 ARG A CA 1
ATOM 1453 C C . ARG A 1 195 ? -47.697 -6.679 72.765 1.00 94.12 195 ARG A C 1
ATOM 1455 O O . ARG A 1 195 ? -48.231 -7.173 73.756 1.00 94.12 195 ARG A O 1
ATOM 1462 N N . THR A 1 196 ? -46.479 -6.143 72.806 1.00 95.62 196 THR A N 1
ATOM 1463 C CA . THR A 1 196 ? -45.705 -6.003 74.048 1.00 95.62 196 THR A CA 1
ATOM 1464 C C . THR A 1 196 ? -46.348 -4.962 74.969 1.00 95.62 196 THR A C 1
ATOM 1466 O O . THR A 1 196 ? -46.454 -5.207 76.169 1.00 95.62 196 THR A O 1
ATOM 1469 N N . GLU A 1 197 ? -46.843 -3.846 74.423 1.00 94.75 197 GLU A N 1
ATOM 1470 C CA . GLU A 1 197 ? -47.619 -2.841 75.166 1.00 94.75 197 GLU A CA 1
ATOM 1471 C C . GLU A 1 197 ? -48.928 -3.424 75.719 1.00 94.75 197 GLU A C 1
ATOM 1473 O O . GLU A 1 197 ? -49.231 -3.254 76.901 1.00 94.75 197 GLU A O 1
ATOM 1478 N N . GLU A 1 198 ? -49.671 -4.188 74.912 1.00 94.69 198 GLU A N 1
ATOM 1479 C CA . GLU A 1 198 ? -50.906 -4.857 75.345 1.00 94.69 198 GLU A CA 1
ATOM 1480 C C . GLU A 1 198 ? -50.653 -5.880 76.471 1.00 94.69 198 GLU A C 1
ATOM 1482 O O . GLU A 1 198 ? -51.399 -5.954 77.456 1.00 94.69 198 GLU A O 1
ATOM 1487 N N . GLN A 1 199 ? -49.570 -6.656 76.367 1.00 93.94 199 GLN A N 1
ATOM 1488 C CA . GLN A 1 199 ? -49.158 -7.591 77.416 1.00 93.94 199 GLN A CA 1
ATOM 1489 C C . GLN A 1 199 ? -48.753 -6.876 78.707 1.00 93.94 199 GLN A C 1
ATOM 1491 O O . GLN A 1 199 ? -49.126 -7.330 79.792 1.00 93.94 199 GLN A O 1
ATOM 1496 N N . ALA A 1 200 ? -48.018 -5.766 78.607 1.00 95.00 200 ALA A N 1
ATOM 1497 C CA . ALA A 1 200 ? -47.645 -4.960 79.763 1.00 95.00 200 ALA A CA 1
ATOM 1498 C C . ALA A 1 200 ? -48.890 -4.413 80.481 1.00 95.00 200 ALA A C 1
ATOM 1500 O O . ALA A 1 200 ? -49.002 -4.567 81.698 1.00 95.00 200 ALA A O 1
ATOM 1501 N N . ALA A 1 201 ? -49.868 -3.890 79.733 1.00 93.12 201 ALA A N 1
ATOM 1502 C CA . ALA A 1 201 ? -51.144 -3.429 80.284 1.00 93.12 201 ALA A CA 1
ATOM 1503 C C . ALA A 1 201 ? -51.931 -4.565 80.972 1.00 93.12 201 ALA A C 1
ATOM 1505 O O . ALA A 1 201 ? -52.476 -4.392 82.062 1.00 93.12 201 ALA A O 1
ATOM 1506 N N . SER A 1 202 ? -51.940 -5.767 80.385 1.00 93.56 202 SER A N 1
ATOM 1507 C CA . SER A 1 202 ? -52.591 -6.946 80.979 1.00 93.56 202 SER A CA 1
ATOM 1508 C C . SER A 1 202 ? -51.925 -7.395 82.290 1.00 93.56 202 SER A C 1
ATOM 1510 O O . SER A 1 202 ? -52.606 -7.785 83.247 1.00 93.56 202 SER A O 1
ATOM 1512 N N . LEU A 1 203 ? -50.591 -7.333 82.365 1.00 93.31 203 LEU A N 1
ATOM 1513 C CA . LEU A 1 203 ? -49.825 -7.617 83.584 1.00 93.31 203 LEU A CA 1
ATOM 1514 C C . LEU A 1 203 ? -50.066 -6.567 84.672 1.00 93.31 203 LEU A C 1
ATOM 1516 O O . LEU A 1 203 ? -50.179 -6.923 85.848 1.00 93.31 203 LEU A O 1
ATOM 1520 N N . GLU A 1 204 ? -50.186 -5.297 84.292 1.00 92.56 204 GLU A N 1
ATOM 1521 C CA . GLU A 1 204 ? -50.548 -4.213 85.203 1.00 92.56 204 GLU A CA 1
ATOM 1522 C C . GLU A 1 204 ? -51.953 -4.437 85.781 1.00 92.56 204 GLU A C 1
ATOM 1524 O O . GLU A 1 204 ? -52.12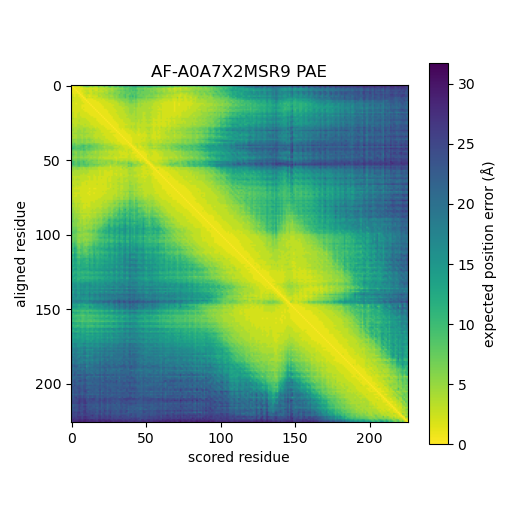5 -4.437 87.001 1.00 92.56 204 GLU A O 1
ATOM 1529 N N . GLN A 1 205 ? -52.938 -4.764 84.936 1.00 92.12 205 GLN A N 1
ATOM 1530 C CA . GLN A 1 205 ? -54.300 -5.080 85.377 1.00 92.12 205 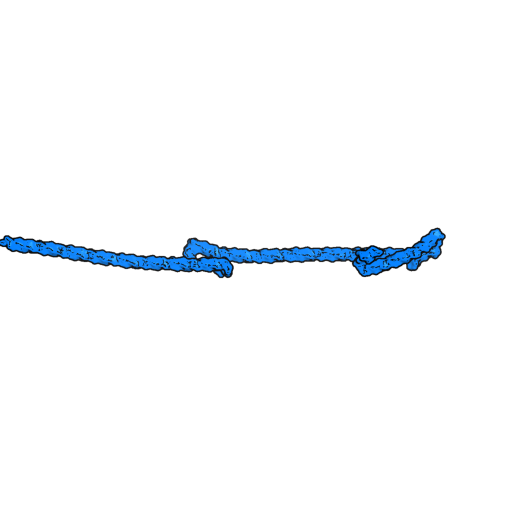GLN A CA 1
ATOM 1531 C C . GLN A 1 205 ? -54.344 -6.312 86.297 1.00 92.12 205 GLN A C 1
ATOM 1533 O O . GLN A 1 205 ? -55.077 -6.328 87.292 1.00 92.12 205 GLN A O 1
ATOM 1538 N N . THR A 1 206 ? -53.544 -7.341 86.005 1.00 92.38 206 THR A N 1
ATOM 1539 C CA . THR A 1 206 ? -53.423 -8.533 86.860 1.00 92.38 206 THR A CA 1
ATOM 1540 C C . THR A 1 206 ? -52.796 -8.182 88.208 1.00 92.38 206 THR A C 1
ATOM 1542 O O . THR A 1 206 ? -53.287 -8.623 89.245 1.00 92.38 206 THR A O 1
ATOM 1545 N N . SER A 1 207 ? -51.753 -7.352 88.216 1.00 91.06 207 SER A N 1
ATOM 1546 C CA . SER A 1 207 ? -51.087 -6.898 89.442 1.00 91.06 207 SER A CA 1
ATOM 1547 C C . SER A 1 207 ? -52.015 -6.042 90.302 1.00 91.06 207 SER A C 1
ATOM 1549 O O . SER A 1 207 ? -52.102 -6.260 91.509 1.00 91.06 207 SER A O 1
ATOM 1551 N N . ALA A 1 208 ? -52.777 -5.133 89.686 1.00 88.69 208 ALA A N 1
ATOM 1552 C CA . ALA A 1 208 ? -53.814 -4.359 90.362 1.00 88.69 208 ALA A CA 1
ATOM 1553 C C . ALA A 1 208 ? -54.899 -5.274 90.954 1.00 88.69 208 ALA A C 1
ATOM 1555 O O . ALA A 1 208 ? -55.259 -5.132 92.120 1.00 88.69 208 ALA A O 1
ATOM 1556 N N . SER A 1 209 ? -55.349 -6.277 90.192 1.00 90.81 209 SER A N 1
ATOM 1557 C CA . SER A 1 209 ? -56.313 -7.276 90.669 1.00 90.81 209 SER A CA 1
ATOM 1558 C C . SER A 1 209 ? -55.762 -8.082 91.849 1.00 90.81 209 SER A C 1
ATOM 1560 O O . SER A 1 209 ? -56.478 -8.296 92.822 1.00 90.81 209 SER A O 1
ATOM 1562 N N . MET A 1 210 ? -54.486 -8.485 91.812 1.00 88.88 210 MET A N 1
ATOM 1563 C CA . MET A 1 210 ? -53.804 -9.175 92.915 1.00 88.88 210 MET A CA 1
ATOM 1564 C C . MET A 1 210 ? -53.632 -8.286 94.149 1.00 88.88 210 MET A C 1
ATOM 1566 O O . MET A 1 210 ? -53.760 -8.781 95.269 1.00 88.88 210 MET A O 1
ATOM 1570 N N . ALA A 1 211 ? -53.384 -6.986 93.971 1.00 86.00 211 ALA A N 1
ATOM 1571 C CA . ALA A 1 211 ? -53.338 -6.020 95.065 1.00 86.00 211 ALA A CA 1
ATOM 1572 C C . ALA A 1 211 ? -54.713 -5.874 95.733 1.00 86.00 211 ALA A C 1
ATOM 1574 O O . ALA A 1 211 ? -54.812 -5.970 96.954 1.00 86.00 211 ALA A O 1
ATOM 1575 N N . THR A 1 212 ? -55.788 -5.740 94.948 1.00 86.69 212 THR A N 1
ATOM 1576 C CA . THR A 1 212 ? -57.163 -5.728 95.469 1.00 86.69 212 THR A CA 1
ATOM 1577 C C . THR A 1 212 ? -57.521 -7.043 96.161 1.00 86.69 212 THR A C 1
ATOM 1579 O O . THR A 1 212 ? -58.121 -7.026 97.235 1.00 86.69 212 THR A O 1
ATOM 1582 N N . LEU A 1 213 ? -57.133 -8.189 95.591 1.00 89.06 213 LEU A N 1
ATOM 1583 C CA . LEU A 1 213 ? -57.375 -9.501 96.193 1.00 89.06 213 LEU A CA 1
ATOM 1584 C C . LEU A 1 213 ? -56.630 -9.640 97.526 1.00 89.06 213 LEU A C 1
ATOM 1586 O O . LEU A 1 213 ? -57.214 -10.079 98.510 1.00 89.06 213 LEU A O 1
ATOM 1590 N N . SER A 1 214 ? -55.361 -9.225 97.565 1.00 86.88 214 SER A N 1
ATOM 1591 C CA . SER A 1 214 ? -54.532 -9.235 98.775 1.00 86.88 214 SER A CA 1
ATOM 1592 C C . SER A 1 214 ? -55.116 -8.328 99.855 1.00 86.88 214 SER A C 1
ATOM 1594 O O . SER A 1 214 ? -55.191 -8.737 101.010 1.00 86.88 214 SER A O 1
ATOM 1596 N N . GLU A 1 215 ? -55.595 -7.139 99.484 1.00 87.94 215 GLU A N 1
ATOM 1597 C CA . GLU A 1 215 ? -56.283 -6.229 100.403 1.00 87.94 215 GLU A CA 1
ATOM 1598 C C . GLU A 1 215 ? -57.590 -6.837 100.927 1.00 87.94 215 GLU A C 1
ATOM 1600 O O . GLU A 1 215 ? -57.861 -6.787 102.122 1.00 87.94 215 GLU A O 1
ATOM 1605 N N . THR A 1 216 ? -58.361 -7.500 100.062 1.00 85.44 216 THR A N 1
ATOM 1606 C CA . THR A 1 216 ? -59.593 -8.206 100.453 1.00 85.44 216 THR A CA 1
ATOM 1607 C C . THR A 1 216 ? -59.294 -9.361 101.416 1.00 85.44 216 THR A C 1
ATOM 1609 O O . THR A 1 216 ? -60.004 -9.557 102.401 1.00 85.44 216 THR A O 1
ATOM 1612 N N . VAL A 1 217 ? -58.223 -10.125 101.173 1.00 86.75 217 VAL A N 1
ATOM 1613 C CA . VAL A 1 217 ? -57.764 -11.200 102.068 1.00 86.75 217 VAL A CA 1
ATOM 1614 C C . VAL A 1 217 ? -57.287 -10.632 103.405 1.00 86.75 217 VAL A C 1
ATOM 1616 O O . VAL A 1 217 ? -57.637 -11.189 104.446 1.00 86.75 217 VAL A O 1
ATOM 1619 N N . ARG A 1 218 ? -56.547 -9.513 103.400 1.00 83.25 218 ARG A N 1
ATOM 1620 C CA . ARG A 1 218 ? -56.144 -8.790 104.616 1.00 83.25 218 ARG A CA 1
ATOM 1621 C C . ARG A 1 218 ? -57.371 -8.370 105.426 1.00 83.25 218 ARG A C 1
ATOM 1623 O O . ARG A 1 218 ? -57.444 -8.690 106.608 1.00 83.25 218 ARG A O 1
ATOM 1630 N N . GLN A 1 219 ? -58.360 -7.752 104.777 1.00 81.31 219 GLN A N 1
ATOM 1631 C CA . GLN A 1 219 ? -59.630 -7.362 105.398 1.00 81.31 219 GLN A CA 1
ATOM 1632 C C . GLN A 1 219 ? -60.388 -8.558 105.992 1.00 81.31 219 GLN A C 1
ATOM 1634 O O . GLN A 1 219 ? -60.846 -8.488 107.130 1.00 81.31 219 GLN A O 1
ATOM 1639 N N . ASN A 1 220 ? -60.488 -9.675 105.264 1.00 79.12 220 ASN A N 1
ATOM 1640 C CA . ASN A 1 220 ? -61.130 -10.893 105.768 1.00 79.12 220 ASN A CA 1
ATOM 1641 C C . ASN A 1 220 ? -60.377 -11.499 106.961 1.00 79.12 220 ASN A C 1
ATOM 1643 O O . ASN A 1 220 ? -61.005 -11.978 107.903 1.00 79.12 220 ASN A O 1
ATOM 1647 N N . SER A 1 221 ? -59.041 -11.472 106.944 1.00 80.19 221 SER A N 1
ATOM 1648 C CA . SER A 1 221 ? -58.220 -11.951 108.059 1.00 80.19 221 SER A CA 1
ATOM 1649 C C . SER A 1 221 ? -58.384 -11.083 109.309 1.00 80.19 221 SER A C 1
ATOM 1651 O O . SER A 1 221 ? -58.459 -11.624 110.409 1.00 80.19 221 SER A O 1
ATOM 1653 N N . GLU A 1 222 ? -58.456 -9.757 109.162 1.00 77.81 222 GLU A N 1
ATOM 1654 C CA . GLU A 1 222 ? -58.726 -8.825 110.270 1.00 77.81 222 GLU A CA 1
ATOM 1655 C C . GLU A 1 222 ? -60.146 -8.995 110.826 1.00 77.81 222 GLU A C 1
ATOM 1657 O O . GLU A 1 222 ? -60.348 -8.919 112.036 1.00 77.81 222 GLU A O 1
ATOM 1662 N N . GLY A 1 223 ? -61.123 -9.278 109.958 1.00 72.44 223 GLY A N 1
ATOM 1663 C CA . GLY A 1 223 ? -62.500 -9.577 110.355 1.00 72.44 223 GLY A CA 1
ATOM 1664 C C . GLY A 1 223 ? -62.671 -10.919 111.074 1.00 72.44 223 GLY A C 1
ATOM 1665 O O . GLY A 1 223 ? -63.602 -11.062 111.853 1.00 72.44 223 GLY A O 1
ATOM 1666 N N . ALA A 1 224 ? -61.779 -11.889 110.849 1.00 70.00 224 ALA A N 1
ATOM 1667 C CA . ALA A 1 224 ? -61.795 -13.188 111.528 1.00 70.00 224 ALA A CA 1
ATOM 1668 C C . ALA A 1 224 ? -61.039 -13.202 112.875 1.00 70.00 224 ALA A C 1
ATOM 1670 O O . ALA A 1 224 ? -61.147 -14.175 113.620 1.00 70.00 224 ALA A O 1
ATOM 1671 N N . GLN A 1 225 ? -60.246 -12.164 113.174 1.00 62.91 225 GLN A N 1
ATOM 1672 C CA . GLN A 1 225 ? -59.546 -11.992 114.457 1.00 62.91 225 GLN A CA 1
ATOM 1673 C C . GLN A 1 225 ? -60.337 -11.158 115.485 1.00 62.91 225 GLN A C 1
ATOM 1675 O O . GLN A 1 225 ? -59.892 -11.046 116.629 1.00 62.91 225 GLN A O 1
ATOM 1680 N N . GLN A 1 226 ? -61.481 -10.588 115.088 1.00 48.25 226 GLN A N 1
ATOM 1681 C CA . GLN A 1 226 ? -62.473 -9.949 115.968 1.00 48.25 226 GLN A CA 1
ATOM 1682 C C . GLN A 1 226 ? -63.525 -10.960 116.425 1.00 48.25 226 GLN A C 1
ATOM 1684 O O . GLN A 1 226 ? -63.951 -10.850 117.596 1.00 48.25 226 GLN A O 1
#

Secondary structure (DSSP, 8-state):
-HHHHHT--SHHHHHHHHHHHHHHHHHHHHHHHHHHHHHTT-HHHHHHHHHSTTSHHHHHHHHHHHHHHHHHHHHHHHHHHHHHHHHHHHHHHHHHHHHHHHHHHHHHHHHHHHHHHHHHHHHHHHHHHHHHHHH--TT-------SSHHHHHHHHHHHHHHHHHHHHHHHHHHHHHHHHHHHHHHHHHHHHHHHHHHHHHHHHHHHHHHHHHHHHHHHHHHHH--

Solvent-accessible surface area (backbone atoms only — not comparable to full-atom values): 12064 Å² total; per-residue (Å²): 111,68,54,80,74,74,65,59,85,43,75,66,52,46,53,50,52,57,48,46,55,52,32,51,49,50,27,64,68,37,43,61,60,41,54,52,28,53,74,68,68,38,61,86,56,31,49,50,32,46,70,32,84,89,14,36,39,35,31,47,54,50,39,52,53,52,50,53,51,48,52,49,52,54,49,53,52,52,52,50,54,50,52,50,50,53,50,53,51,52,51,50,50,52,51,52,53,49,51,52,50,51,50,50,51,51,53,52,52,52,50,48,52,51,52,54,50,51,51,54,55,51,50,52,40,50,52,43,53,53,49,33,70,75,68,66,49,64,84,68,70,43,77,66,85,50,93,51,73,67,18,51,48,27,50,53,50,43,53,50,36,54,51,52,51,53,49,52,52,52,51,52,53,50,51,53,51,50,53,52,50,51,54,52,51,52,53,52,50,52,54,49,50,53,53,50,52,53,50,51,52,52,51,50,53,49,50,52,50,48,50,52,48,50,50,51,50,51,52,52,53,57,63,71,75,108

Radius of gyration: 65.84 Å; Cα contacts (8 Å, |Δi|>4): 93; chains: 1; bounding box: 123×28×193 Å

InterPro domains:
  IPR003660 HAMP domain [PF00672] (118-164)
  IPR003660 HAMP domain [PS50885] (116-169)

Mean predicted aligned error: 11.5 Å

Sequence (226 aa):
DYYMANDISSDEDKAMTVEAYKNLDAVRSALPAFLAASRAHDDAVTLPLLQSENGVGAAARKMEADFTRQIQLNIDIGEQLRAENKRVYSQTLWAMSGGSLLLILILAGFSAKVILGIKKSLSGMVNTMTQVSHTLDLTHIAEVRSKDEIGKTAMAFNQLLARVSGTLLSVSHAAQSVSTGSTQIAAGNEDLSARTEEQAASLEQTSASMATLSETVRQNSEGAQQ

Foldseek 3Di:
DVCLVPVQPDPVLNVLVVVLVVLVVLLVVQVVVLVVCVVVVPCVRNVCLQPPCSHSVVSVVVSVVSVVVSVVVVVVSVVVVVVVVVVVVVVVVCVVVVVVVVVVVVVVVVVVVVVVVVCVLVVQQVVQVVVCVVVVPLVGARDQPDPDPSNVVSVVVNVVSVVVVVVVVVVVVVVVVVVVVVVVVVVVVVVVVVVVVVVVVVVVVVVVVVVVVVVVVVVVVVVVVD